Protein 4IHZ (pdb70)

Radius of gyration: 20.85 Å; Cα contacts (8 Å, |Δi|>4): 913; chains: 2; bounding box: 64×50×47 Å

Organism: Crateva tapia (NCBI:txid202635)

InterPro domains:
  IPR002160 Proteinase inhibitor I3, Kunitz legume [PF00197] (4-161)
  IPR002160 Proteinase inhibitor I3, Kunitz legume [PTHR33107] (3-162)
  IPR002160 Proteinase inhibitor I3, Kunitz legume [SM00452] (1-164)
  IPR011065 Kunitz inhibitor STI-like superfamily [SSF50386] (2-163)

B-factor: mean 28.77, std 11.42, range [13.49, 83.08]

Nearest PDB structures (foldseek):
  4ihz-assembly1_A  TM=1.002E+00  e=3.983E-29  Crateva tapia
  5yh4-assembly1_A  TM=8.332E-01  e=1.018E-11  Vitis vinifera
  8we5-assembly1_B  TM=8.303E-01  e=3.345E-10  Durio zibethinus
  5ycz-assembly1_B  TM=7.920E-01  e=1.489E-08  Alocasia macrorrhizos
  5ycz-assembly1_A  TM=8.036E-01  e=2.533E-07  Alocasia macrorrhizos

Solvent-accessible surface area: 14828 Å² total

CATH classification: 2.80.10.50

Sequence (326 aa):
AILTGVPYYILPSTSRAGFSPDNLRKNTSQPSCPLDLITQLRFPPRIGVPVIFTPQNSSLKVVPLSHNLNIHTSDLWFCPESKIWTVKSSSIHRGLVVTTGGTFRSLGSWFRIERHGDSYKLVHCPRGSTPCRDVGIETVGGGGRRYLAPRDRPLAVRFTRASAILTGVPYYILPSTSRAGFSPDNLRKNTSQPSCPLDLITQLRFPPRIGVPVIFTPQNSSLKVVPLSHNLNIHTSDLWFCPESKIWTVKSSSIHRGLVVTTGGTFRSLGSWFRIERHGDSYKLVHCPRGSTPCRDVGIETVGGGGRRYLAPRDRPLAVRFTRAS

Structure (mmCIF, N/CA/C/O backbone):
data_4IHZ
#
_entry.id   4IHZ
#
_cell.length_a   114.900
_cell.length_b   46.200
_cell.length_c   71.500
_cell.angle_alpha   90.00
_cell.angle_beta   103.40
_cell.angle_gamma   90.00
#
_symmetry.space_group_name_H-M   'C 1 2 1'
#
loop_
_entity.id
_entity.type
_entity.pdbx_description
1 polymer CrataBL
2 branched beta-D-mannopyranose-(1-4)-2-acetamido-2-deoxy-beta-D-glucopyranose-(1-4)-[alpha-L-fucopyranose-(1-3)]2-acetamido-2-deoxy-beta-D-glucopyranose
3 non-polymer 'SULFATE ION'
4 non-polymer GLYCEROL
5 non-polymer 'CHLORIDE ION'
6 non-polymer 2-acetamido-2-deoxy-beta-D-glucopyranose
7 water water
#
loop_
_atom_site.group_PDB
_atom_site.id
_atom_site.type_symbol
_atom_site.label_atom_id
_atom_site.label_alt_id
_atom_site.label_comp_id
_atom_site.label_asym_id
_atom_site.label_entity_id
_atom_site.label_seq_id
_atom_site.pdbx_PDB_ins_code
_atom_site.Cartn_x
_atom_site.Cartn_y
_atom_site.Cartn_z
_atom_site.occupancy
_atom_site.B_iso_or_equiv
_atom_site.auth_seq_id
_atom_site.auth_comp_id
_atom_site.auth_asym_id
_atom_site.auth_atom_id
_atom_site.pdbx_PDB_model_num
ATOM 1 N N . ALA A 1 1 ? -53.416 -11.594 22.585 1.00 39.58 1 ALA A N 1
ATOM 2 C CA . ALA A 1 1 ? -52.580 -12.066 21.445 1.00 37.90 1 ALA A CA 1
ATOM 3 C C . ALA A 1 1 ? -51.091 -12.145 21.815 1.00 35.99 1 ALA A C 1
ATOM 4 O O . ALA A 1 1 ? -50.627 -11.554 22.809 1.00 36.73 1 ALA A O 1
ATOM 6 N N . ILE A 1 2 ? -50.360 -12.895 21.004 1.00 33.71 2 ILE A N 1
ATOM 7 C CA . ILE A 1 2 ? -48.914 -12.978 21.084 1.00 31.16 2 ILE A CA 1
ATOM 8 C C . ILE A 1 2 ? -48.340 -11.939 20.126 1.00 30.52 2 ILE A C 1
ATOM 9 O O . ILE A 1 2 ? -48.651 -11.940 18.935 1.00 30.70 2 ILE A O 1
ATOM 14 N N . LEU A 1 3 ? -47.544 -11.019 20.656 1.00 29.51 3 LEU A N 1
ATOM 15 C CA . LEU A 1 3 ? -47.056 -9.890 19.872 1.00 30.14 3 LEU A CA 1
ATOM 16 C C . LEU A 1 3 ? -45.652 -10.115 19.341 1.00 29.86 3 LEU A C 1
ATOM 17 O O . LEU A 1 3 ? -44.803 -10.663 20.033 1.00 28.21 3 LEU A O 1
ATOM 22 N N . THR A 1 4 ? -45.413 -9.696 18.102 1.00 29.26 4 THR A N 1
ATOM 23 C CA . THR A 1 4 ? -44.089 -9.782 17.506 1.00 29.15 4 THR A CA 1
ATOM 24 C C . THR A 1 4 ? -43.107 -8.904 18.260 1.00 28.60 4 THR A C 1
ATOM 25 O O . THR A 1 4 ? -43.465 -7.809 18.674 1.00 29.44 4 THR A O 1
ATOM 29 N N . GLY A 1 5 ? -41.887 -9.412 18.474 1.00 27.99 5 GLY A N 1
ATOM 30 C CA . GLY A 1 5 ? -40.805 -8.609 19.050 1.00 27.87 5 GLY A CA 1
ATOM 31 C C . GLY A 1 5 ? -40.954 -8.271 20.533 1.00 28.59 5 GLY A C 1
ATOM 32 O O . GLY A 1 5 ? -40.291 -7.349 21.038 1.00 31.09 5 GLY A O 1
ATOM 33 N N . VAL A 1 6 ? -41.878 -8.961 21.193 1.00 25.40 6 VAL A N 1
ATOM 34 C CA . VAL A 1 6 ? -42.176 -8.796 22.609 1.00 23.65 6 VAL A CA 1
ATOM 35 C C . VAL A 1 6 ? -41.739 -10.108 23.284 1.00 20.59 6 VAL A C 1
ATOM 36 O O . VAL A 1 6 ? -42.041 -11.191 22.799 1.00 19.74 6 VAL A O 1
ATOM 40 N N . PRO A 1 7 ? -41.012 -10.018 24.408 1.00 20.34 7 PRO A N 1
ATOM 41 C CA . PRO A 1 7 ? -40.501 -11.234 25.023 1.00 18.42 7 PRO A CA 1
ATOM 42 C C . PRO A 1 7 ? -41.577 -11.959 25.829 1.00 18.25 7 PRO A C 1
ATOM 43 O O . PRO A 1 7 ? -42.371 -11.332 26.533 1.00 17.21 7 PRO A O 1
ATOM 47 N N . TYR A 1 8 ? -41.572 -13.278 25.718 1.00 17.57 8 TYR A N 1
ATOM 48 C CA . TYR A 1 8 ? -42.486 -14.153 26.473 1.00 18.47 8 TYR A CA 1
ATOM 49 C C . TYR A 1 8 ? -41.744 -15.272 27.134 1.00 17.60 8 TYR A C 1
ATOM 50 O O . TYR A 1 8 ? -40.819 -15.803 26.569 1.00 17.56 8 TYR A O 1
ATOM 59 N N . TYR A 1 9 ? -42.155 -15.627 28.344 1.00 16.87 9 TYR A N 1
ATOM 60 C CA . TYR A 1 9 ? -41.739 -16.906 28.911 1.00 16.47 9 TYR A CA 1
ATOM 61 C C . TYR A 1 9 ? -42.622 -18.033 28.439 1.00 17.06 9 TYR A C 1
ATOM 62 O O . TYR A 1 9 ? -43.860 -17.943 28.520 1.00 18.17 9 TYR A O 1
ATOM 71 N N . ILE A 1 10 ? -42.006 -19.103 27.944 1.00 16.05 10 ILE A N 1
ATOM 72 C CA . ILE A 1 10 ? -42.721 -20.333 27.605 1.00 17.25 10 ILE A CA 1
ATOM 73 C C . ILE A 1 10 ? -42.832 -21.166 28.878 1.00 17.18 10 ILE A C 1
ATOM 74 O O . ILE A 1 10 ? -41.831 -21.487 29.529 1.00 17.26 10 ILE A O 1
ATOM 79 N N . LEU A 1 11 ? -44.062 -21.498 29.265 1.00 16.68 11 LEU A N 1
ATOM 80 C CA . LEU A 1 11 ? -44.256 -22.246 30.502 1.00 17.98 11 LEU A CA 1
ATOM 81 C C . LEU A 1 11 ? -45.183 -23.412 30.237 1.00 18.30 11 LEU A C 1
ATOM 82 O O . LEU A 1 11 ? -46.101 -23.278 29.428 1.00 17.95 11 LEU A O 1
ATOM 87 N N . PRO A 1 12 ? -44.965 -24.560 30.908 1.00 17.46 12 PRO A N 1
ATOM 88 C CA . PRO A 1 12 ? -45.992 -25.605 30.838 1.00 18.89 12 PRO A CA 1
ATOM 89 C C . PRO A 1 12 ? -47.340 -25.053 31.294 1.00 20.08 12 PRO A C 1
ATOM 90 O O . PRO A 1 12 ? -47.421 -24.183 32.162 1.00 20.83 12 PRO A O 1
ATOM 94 N N . SER A 1 13 ? -48.403 -25.568 30.678 1.00 21.24 13 SER A N 1
ATOM 95 C CA . SER A 1 13 ? -49.734 -25.075 30.974 1.00 23.22 13 SER A CA 1
ATOM 96 C C . SER A 1 13 ? -50.107 -25.216 32.432 1.00 24.87 13 SER A C 1
ATOM 97 O O . SER A 1 13 ? -50.882 -24.399 32.926 1.00 26.22 13 SER A O 1
ATOM 101 N N . THR A 1 14 ? -49.585 -26.247 33.106 1.00 25.13 14 THR A N 1
ATOM 102 C CA . THR A 1 14 ? -49.923 -26.463 34.511 1.00 27.74 14 THR A CA 1
ATOM 103 C C . THR A 1 14 ? -48.752 -26.474 35.502 1.00 28.24 14 THR A C 1
ATOM 104 O O . THR A 1 14 ? -48.838 -27.131 36.563 1.00 29.65 14 THR A O 1
ATOM 108 N N . SER A 1 15 ? -47.686 -25.736 35.178 1.00 27.32 15 SER A N 1
ATOM 109 C CA . SER A 1 15 ? -46.455 -25.754 35.988 1.00 27.27 15 SER A CA 1
ATOM 110 C C . SER A 1 15 ? -45.805 -24.377 35.918 1.00 25.74 15 SER A C 1
ATOM 111 O O . SER A 1 15 ? -46.039 -23.640 34.959 1.00 25.39 15 SER A O 1
ATOM 114 N N . ARG A 1 16 ? -44.972 -24.053 36.912 1.00 24.08 16 ARG A N 1
ATOM 115 C CA . ARG A 1 16 ? -44.202 -22.818 36.897 1.00 23.23 16 ARG A CA 1
ATOM 116 C C . ARG A 1 16 ? -42.768 -23.071 36.443 1.00 21.20 16 ARG A C 1
ATOM 117 O O . ARG A 1 16 ? -41.972 -22.149 36.445 1.00 22.48 16 ARG A O 1
ATOM 125 N N . ALA A 1 17 ? -42.425 -24.309 36.119 1.00 20.63 17 ALA A N 1
ATOM 126 C CA . ALA A 1 17 ? -41.032 -24.624 35.753 1.00 17.62 17 ALA A CA 1
ATOM 127 C C . ALA A 1 17 ? -40.817 -24.312 34.258 1.00 16.94 17 ALA A C 1
ATOM 128 O O . ALA A 1 17 ? -41.229 -25.087 33.386 1.00 17.16 17 ALA A O 1
ATOM 130 N N . GLY A 1 18 ? -40.200 -23.158 33.989 1.00 15.40 18 GLY A N 1
ATOM 131 C CA . GLY A 1 18 ? -39.929 -22.765 32.613 1.00 14.83 18 GLY A CA 1
ATOM 132 C C . GLY A 1 18 ? -38.568 -23.255 32.135 1.00 15.03 18 GLY A C 1
ATOM 133 O O . GLY A 1 18 ? -38.044 -24.301 32.572 1.00 15.05 18 GLY A O 1
ATOM 134 N N . PHE A 1 19 ? -38.035 -22.552 31.151 1.00 14.69 19 PHE A N 1
ATOM 135 C CA . PHE A 1 19 ? -36.960 -23.096 30.319 1.00 14.17 19 PHE A CA 1
ATOM 136 C C . PHE A 1 19 ? -35.862 -22.142 30.048 1.00 14.58 19 PHE A C 1
ATOM 137 O O . PHE A 1 19 ? -36.073 -20.914 29.958 1.00 14.88 19 PHE A O 1
ATOM 145 N N . SER A 1 20 ? -34.646 -22.678 29.932 1.00 15.08 20 SER A N 1
ATOM 146 C CA . SER A 1 20 ? -33.492 -21.821 29.604 1.00 14.90 20 SER A CA 1
ATOM 147 C C . SER A 1 20 ? -32.545 -22.579 28.691 1.00 15.03 20 SER A C 1
ATOM 148 O O . SER A 1 20 ? -32.352 -23.776 28.888 1.00 14.17 20 SER A O 1
ATOM 151 N N . PRO A 1 21 ? -31.923 -21.900 27.717 1.00 14.19 21 PRO A N 1
ATOM 152 C CA . PRO A 1 21 ? -30.719 -22.491 27.092 1.00 15.24 21 PRO A CA 1
ATOM 153 C C . PRO A 1 21 ? -29.716 -22.964 28.133 1.00 15.48 21 PRO A C 1
ATOM 154 O O . PRO A 1 21 ? -29.467 -22.296 29.146 1.00 16.06 21 PRO A O 1
ATOM 158 N N . ASP A 1 22 ? -29.143 -24.147 27.912 1.00 16.23 22 ASP A N 1
ATOM 159 C CA . ASP A 1 22 ? -28.176 -24.681 28.850 1.00 18.89 22 ASP A CA 1
ATOM 160 C C . ASP A 1 22 ? -26.991 -23.758 29.108 1.00 18.34 22 ASP A C 1
ATOM 161 O O . ASP A 1 22 ? -26.479 -23.713 30.249 1.00 19.10 22 ASP A O 1
ATOM 166 N N . ASN A 1 23 ? -26.540 -23.009 28.090 1.00 18.06 23 ASN A N 1
ATOM 167 C CA . ASN A 1 23 ? -25.326 -22.201 28.342 1.00 17.63 23 ASN A CA 1
ATOM 168 C C . ASN A 1 23 ? -25.569 -21.150 29.409 1.00 17.83 23 ASN A C 1
ATOM 169 O O . ASN A 1 23 ? -24.655 -20.775 30.157 1.00 18.50 23 ASN A O 1
ATOM 174 N N . LEU A 1 24 ? -26.827 -20.710 29.517 1.00 17.35 24 LEU A N 1
ATOM 175 C CA . LEU A 1 24 ? -27.175 -19.698 30.529 1.00 17.80 24 LEU A CA 1
ATOM 176 C C . LEU A 1 24 ? -27.249 -20.309 31.913 1.00 19.78 24 LEU A C 1
ATOM 177 O O . LEU A 1 24 ? -26.990 -19.630 32.884 1.00 20.83 24 LEU A O 1
ATOM 182 N N . ARG A 1 25 ? -27.522 -21.612 32.012 1.00 19.16 25 ARG A N 1
ATOM 183 C CA . ARG A 1 25 ? -27.550 -22.239 33.345 1.00 21.37 25 ARG A CA 1
ATOM 184 C C . ARG A 1 25 ? -26.139 -22.354 33.876 1.00 23.91 25 ARG A C 1
ATOM 185 O O . ARG A 1 25 ? -25.887 -22.098 35.062 1.00 26.04 25 ARG A O 1
ATOM 193 N N . LYS A 1 26 ? -25.220 -22.672 32.970 1.00 25.44 26 LYS A N 1
ATOM 194 C CA . LYS A 1 26 ? -23.805 -22.851 33.317 1.00 27.44 26 LYS A CA 1
ATOM 195 C C . LYS A 1 26 ? -23.170 -21.502 33.657 1.00 27.71 26 LYS A C 1
ATOM 196 O O . LYS A 1 26 ? -22.383 -21.412 34.618 1.00 29.64 26 LYS A O 1
ATOM 202 N N . ASN A 1 27 ? -23.548 -20.455 32.923 1.00 25.75 27 ASN A N 1
ATOM 203 C CA . ASN A 1 27 ? -23.135 -19.062 33.190 1.00 26.14 27 ASN A CA 1
ATOM 204 C C . ASN A 1 27 ? -21.614 -18.860 33.093 1.00 27.03 27 ASN A C 1
ATOM 205 O O . ASN A 1 27 ? -21.072 -18.000 33.793 1.00 27.86 27 ASN A O 1
ATOM 210 N N . THR A 1 28 ? -20.945 -19.650 32.247 1.00 27.02 28 THR A N 1
ATOM 211 C CA . THR A 1 28 ? -19.498 -19.438 31.975 1.00 28.27 28 THR A CA 1
ATOM 212 C C . THR A 1 28 ? -19.213 -19.507 30.467 1.00 27.01 28 THR A C 1
ATOM 213 O O . THR A 1 28 ? -19.901 -20.215 29.743 1.00 24.89 28 THR A O 1
ATOM 217 N N . SER A 1 29 ? -18.185 -18.790 29.996 1.00 26.11 29 SER A N 1
ATOM 218 C CA . SER A 1 29 ? -17.833 -18.799 28.564 1.00 25.95 29 SER A CA 1
ATOM 219 C C . SER A 1 29 ? -17.510 -20.190 28.065 1.00 25.51 29 SER A C 1
ATOM 220 O O . SER A 1 29 ? -16.769 -20.934 28.707 1.00 27.54 29 SER A O 1
ATOM 223 N N . GLN A 1 30 ? -17.998 -20.492 26.872 1.00 24.17 30 GLN A N 1
ATOM 224 C CA . GLN A 1 30 ? -17.756 -21.753 26.203 1.00 24.73 30 GLN A CA 1
ATOM 225 C C . GLN A 1 30 ? -17.012 -21.538 24.892 1.00 25.25 30 GLN A C 1
ATOM 226 O O . GLN A 1 30 ? -17.243 -20.552 24.182 1.00 25.12 30 GLN A O 1
ATOM 232 N N . PRO A 1 31 ? -16.123 -22.468 24.543 1.00 25.78 31 PRO A N 1
ATOM 233 C CA . PRO A 1 31 ? -15.373 -22.361 23.274 1.00 26.55 31 PRO A CA 1
ATOM 234 C C . PRO A 1 31 ? -16.256 -22.569 22.047 1.00 24.95 31 PRO A C 1
ATOM 235 O O . PRO A 1 31 ? -15.964 -22.045 20.972 1.00 25.88 31 PRO A O 1
ATOM 239 N N . SER A 1 32 ? -17.307 -23.375 22.221 1.00 24.93 32 SER A N 1
ATOM 240 C CA . SER A 1 32 ? -18.305 -23.655 21.197 1.00 24.03 32 SER A CA 1
ATOM 241 C C . SER A 1 32 ? -19.445 -24.337 21.939 1.00 23.35 32 SER A C 1
ATOM 242 O O . SER A 1 32 ? -19.282 -24.827 23.075 1.00 23.61 32 SER A O 1
ATOM 245 N N . CYS A 1 33 ? -20.600 -24.361 21.296 1.00 22.65 33 CYS A N 1
ATOM 246 C CA . CYS A 1 33 ? -21.784 -24.976 21.874 1.00 23.13 33 CYS A CA 1
ATOM 247 C C . CYS A 1 33 ? -22.476 -25.777 20.793 1.00 22.83 33 CYS A C 1
ATOM 248 O O . CYS A 1 33 ? -23.485 -25.334 20.247 1.00 24.14 33 CYS A O 1
ATOM 251 N N . PRO A 1 34 ? -21.960 -26.977 20.506 1.00 23.55 34 PRO A N 1
ATOM 252 C CA . PRO A 1 34 ? -22.499 -27.781 19.418 1.00 23.69 34 PRO A CA 1
ATOM 253 C C . PRO A 1 34 ? -23.931 -28.244 19.665 1.00 22.20 34 PRO A C 1
ATOM 254 O O . PRO A 1 34 ? -24.613 -28.568 18.701 1.00 22.39 34 PRO A O 1
ATOM 258 N N . LEU A 1 35 ? -24.367 -28.272 20.932 1.00 20.15 35 LEU A N 1
ATOM 259 C CA . LEU A 1 35 ? -25.712 -28.779 21.249 1.00 20.44 35 LEU A CA 1
ATOM 260 C C . LEU A 1 35 ? -26.272 -28.101 22.482 1.00 19.69 35 LEU A C 1
ATOM 261 O O . LEU A 1 35 ? -26.356 -28.697 23.553 1.00 21.84 35 LEU A O 1
ATOM 266 N N . ASP A 1 36 ? -26.679 -26.853 22.300 1.00 18.33 36 ASP A N 1
ATOM 267 C CA . ASP A 1 36 ? -27.111 -26.043 23.429 1.00 16.43 36 ASP A CA 1
ATOM 268 C C . ASP A 1 36 ? -28.613 -26.268 23.600 1.00 15.81 36 ASP A C 1
ATOM 269 O O . ASP A 1 36 ? -29.428 -25.607 22.966 1.00 16.23 36 ASP A O 1
ATOM 274 N N . LEU A 1 37 ? -28.945 -27.229 24.456 1.00 16.48 37 LEU A N 1
ATOM 275 C CA . LEU A 1 37 ? -30.329 -27.643 24.671 1.00 15.83 37 LEU A CA 1
ATOM 276 C C . LEU A 1 37 ? -31.139 -26.574 25.362 1.00 16.44 37 LEU A C 1
ATOM 277 O O . LEU A 1 37 ? -30.583 -25.667 25.992 1.00 15.95 37 LEU A O 1
ATOM 282 N N . ILE A 1 38 ? -32.466 -26.707 25.290 1.00 15.46 38 ILE A N 1
ATOM 283 C CA . ILE A 1 38 ? -33.344 -25.825 26.052 1.00 16.21 38 ILE A CA 1
ATOM 284 C C . ILE A 1 38 ? -33.873 -26.715 27.176 1.00 16.39 38 ILE A C 1
ATOM 285 O O . ILE A 1 38 ? -34.628 -27.673 26.913 1.00 16.86 38 ILE A O 1
ATOM 290 N N . THR A 1 39 ? -33.471 -26.430 28.410 1.00 15.94 39 THR A N 1
ATOM 291 C CA . THR A 1 39 ? -33.778 -27.328 29.520 1.00 16.69 39 THR A CA 1
ATOM 292 C C . THR A 1 39 ? -34.695 -26.680 30.539 1.00 16.22 39 THR A C 1
ATOM 293 O O . THR A 1 39 ? -34.751 -25.449 30.661 1.00 16.52 39 THR A O 1
ATOM 297 N N . GLN A 1 40 ? -35.388 -27.502 31.301 1.00 16.98 40 GLN A N 1
ATOM 298 C CA . GLN A 1 40 ? -36.373 -27.031 32.223 1.00 17.12 40 GLN A CA 1
ATOM 299 C C . GLN A 1 40 ? -35.774 -26.720 33.590 1.00 17.84 40 GLN A C 1
ATOM 300 O O . GLN A 1 40 ? -34.965 -27.484 34.121 1.00 19.28 40 GLN A O 1
ATOM 306 N N . LEU A 1 41 ? -36.160 -25.588 34.151 1.00 16.48 41 LEU A N 1
ATOM 307 C CA . LEU A 1 41 ? -35.654 -25.204 35.468 1.00 17.17 41 LEU A CA 1
ATOM 308 C C . LEU A 1 41 ? -36.610 -25.714 36.527 1.00 19.46 41 LEU A C 1
ATOM 309 O O . LEU A 1 41 ? -37.614 -25.081 36.836 1.00 19.91 41 LEU A O 1
ATOM 314 N N . ARG A 1 42 ? -36.338 -26.927 37.024 1.00 19.65 42 ARG A N 1
ATOM 315 C CA . ARG A 1 42 ? -37.318 -27.647 37.849 1.00 23.08 42 ARG A CA 1
ATOM 316 C C . ARG A 1 42 ? -37.238 -27.532 39.363 1.00 24.53 42 ARG A C 1
ATOM 317 O O . ARG A 1 42 ? -38.273 -27.553 40.052 1.00 25.70 42 ARG A O 1
ATOM 325 N N . PHE A 1 43 ? -36.017 -27.480 39.890 1.00 25.47 43 PHE A N 1
ATOM 326 C CA . PHE A 1 43 ? -35.823 -27.643 41.329 1.00 27.82 43 PHE A CA 1
ATOM 327 C C . PHE A 1 43 ? -34.918 -26.547 41.864 1.00 28.52 43 PHE A C 1
ATOM 328 O O . PHE A 1 43 ? -33.683 -26.705 41.875 1.00 31.03 43 PHE A O 1
ATOM 336 N N . PRO A 1 44 ? -35.513 -25.428 42.327 1.00 28.52 44 PRO A N 1
ATOM 337 C CA . PRO A 1 44 ? -36.930 -25.129 42.416 1.00 27.92 44 PRO A CA 1
ATOM 338 C C . PRO A 1 44 ? -37.425 -24.635 41.046 1.00 25.40 44 PRO A C 1
ATOM 339 O O . PRO A 1 44 ? -36.591 -24.265 40.190 1.00 25.49 44 PRO A O 1
ATOM 343 N N . PRO A 1 45 ? -38.746 -24.687 40.820 1.00 24.59 45 PRO A N 1
ATOM 344 C CA . PRO A 1 45 ? -39.267 -24.232 39.545 1.00 22.15 45 PRO A CA 1
ATOM 345 C C . PRO A 1 45 ? -38.986 -22.751 39.376 1.00 21.49 45 PRO A C 1
ATOM 346 O O . PRO A 1 45 ? -39.281 -21.926 40.243 1.00 22.48 45 PRO A O 1
ATOM 350 N N . ARG A 1 46 ? -38.402 -22.422 38.247 1.00 18.49 46 ARG A N 1
ATOM 351 C CA . ARG A 1 46 ? -38.131 -21.016 37.944 1.00 17.79 46 ARG A CA 1
ATOM 352 C C . ARG A 1 46 ? -38.649 -20.695 36.559 1.00 16.91 46 ARG A C 1
ATOM 353 O O . ARG A 1 46 ? -38.722 -21.543 35.675 1.00 16.84 46 ARG A O 1
ATOM 361 N N . ILE A 1 47 ? -38.998 -19.436 36.361 1.00 16.91 47 ILE A N 1
ATOM 362 C CA . ILE A 1 47 ? -39.742 -19.040 35.180 1.00 16.49 47 ILE A CA 1
ATOM 363 C C . ILE A 1 47 ? -38.896 -19.125 33.897 1.00 16.93 47 ILE A C 1
ATOM 364 O O . ILE A 1 47 ? -39.455 -19.235 32.820 1.00 15.92 47 ILE A O 1
ATOM 369 N N . GLY A 1 48 ? -37.565 -19.073 34.025 1.00 16.73 48 GLY A N 1
ATOM 370 C CA . GLY A 1 48 ? -36.722 -19.297 32.853 1.00 15.54 48 GLY A CA 1
ATOM 371 C C . GLY A 1 48 ? -36.249 -17.993 32.221 1.00 15.08 48 GLY A C 1
ATOM 372 O O . GLY A 1 48 ? -36.060 -16.959 32.870 1.00 17.80 48 GLY A O 1
ATOM 373 N N . VAL A 1 49 ? -36.045 -18.065 30.908 1.00 14.96 49 VAL A N 1
ATOM 374 C CA . VAL A 1 49 ? -35.484 -16.965 30.143 1.00 15.57 49 VAL A CA 1
ATOM 375 C C . VAL A 1 49 ? -36.472 -16.729 29.002 1.00 14.78 49 VAL A C 1
ATOM 376 O O . VAL A 1 49 ? -36.915 -17.678 28.376 1.00 15.79 49 VAL A O 1
ATOM 380 N N . PRO A 1 50 ? -36.829 -15.478 28.714 1.00 15.48 50 PRO A N 1
ATOM 381 C CA . PRO A 1 50 ? -37.846 -15.286 27.685 1.00 15.40 50 PRO A CA 1
ATOM 382 C C . PRO A 1 50 ? -37.353 -15.519 26.253 1.00 13.86 50 PRO A C 1
ATOM 383 O O . PRO A 1 50 ? -36.137 -15.667 25.983 1.00 14.53 50 PRO A O 1
ATOM 387 N N . VAL A 1 51 ? -38.319 -15.599 25.376 1.00 14.47 51 VAL A N 1
ATOM 388 C CA . VAL A 1 51 ? -38.051 -15.737 23.947 1.00 15.35 51 VAL A CA 1
ATOM 389 C C . VAL A 1 51 ? -38.787 -14.632 23.173 1.00 16.64 51 VAL A C 1
ATOM 390 O O . VAL A 1 51 ? -39.734 -14.051 23.689 1.00 16.32 51 VAL A O 1
ATOM 394 N N . ILE A 1 52 ? -38.398 -14.437 21.903 1.00 16.63 52 ILE A N 1
ATOM 395 C CA . ILE A 1 52 ? -39.077 -13.532 21.022 1.00 18.16 52 ILE A CA 1
ATOM 396 C C . ILE A 1 52 ? -39.462 -14.348 19.785 1.00 18.72 52 ILE A C 1
ATOM 397 O O . ILE A 1 52 ? -38.657 -15.167 19.291 1.00 16.61 52 ILE A O 1
ATOM 402 N N . PHE A 1 53 ? -40.684 -14.135 19.305 1.00 17.85 53 PHE A N 1
ATOM 403 C CA . PHE A 1 53 ? -41.193 -14.791 18.095 1.00 19.48 53 PHE A CA 1
ATOM 404 C C . PHE A 1 53 ? -41.138 -13.838 16.934 1.00 20.59 53 PHE A C 1
ATOM 405 O O . PHE A 1 53 ? -41.556 -12.662 17.060 1.00 22.33 53 PHE A O 1
ATOM 413 N N . THR A 1 54 ? -40.567 -14.311 15.833 1.00 20.50 54 THR A N 1
ATOM 414 C CA . THR A 1 54 ? -40.497 -13.505 14.614 1.00 22.78 54 THR A CA 1
ATOM 415 C C . THR A 1 54 ? -41.209 -14.268 13.521 1.00 23.76 54 THR A C 1
ATOM 416 O O . THR A 1 54 ? -40.671 -15.256 12.999 1.00 22.29 54 THR A O 1
ATOM 420 N N . PRO A 1 55 ? -42.436 -13.824 13.163 1.00 25.32 55 PRO A N 1
ATOM 421 C CA . PRO A 1 55 ? -43.131 -14.506 12.060 1.00 26.77 55 PRO A CA 1
ATOM 422 C C . PRO A 1 55 ? -42.380 -14.366 10.727 1.00 28.39 55 PRO A C 1
ATOM 423 O O . PRO A 1 55 ? -41.636 -13.401 10.514 1.00 28.88 55 PRO A O 1
ATOM 427 N N . GLN A 1 56 ? -42.603 -15.327 9.846 1.00 29.68 56 GLN A N 1
ATOM 428 C CA . GLN A 1 56 ? -42.008 -15.318 8.521 1.00 33.24 56 GLN A CA 1
ATOM 429 C C . GLN A 1 56 ? -42.367 -14.043 7.722 1.00 36.69 56 GLN A C 1
ATOM 430 O O . GLN A 1 56 ? -41.545 -13.518 6.970 1.00 38.11 56 GLN A O 1
ATOM 436 N N . ASN A 1 57 ? -43.575 -13.528 7.909 1.00 39.92 57 ASN A N 1
ATOM 437 C CA . ASN A 1 57 ? -43.847 -12.139 7.519 1.00 43.50 57 ASN A CA 1
ATOM 438 C C . ASN A 1 57 ? -43.489 -11.238 8.716 1.00 44.24 57 ASN A C 1
ATOM 439 O O . ASN A 1 57 ? -44.314 -10.997 9.597 1.00 43.87 57 ASN A O 1
ATOM 444 N N . SER A 1 58 ? -42.241 -10.771 8.762 1.00 46.00 58 SER A N 1
ATOM 445 C CA . SER A 1 58 ? -41.706 -10.100 9.966 1.00 46.98 58 SER A CA 1
ATOM 446 C C . SER A 1 58 ? -42.319 -8.707 10.213 1.00 48.31 58 SER A C 1
ATOM 447 O O . SER A 1 58 ? -42.064 -8.084 11.257 1.00 49.07 58 SER A O 1
ATOM 450 N N . SER A 1 59 ? -43.127 -8.245 9.257 1.00 48.79 59 SER A N 1
ATOM 451 C CA . SER A 1 59 ? -43.860 -6.978 9.351 1.00 49.55 59 SER A CA 1
ATOM 452 C C . SER A 1 59 ? -45.200 -7.053 10.123 1.00 48.72 59 SER A C 1
ATOM 453 O O . SER A 1 59 ? -45.790 -6.010 10.443 1.00 49.80 59 SER A O 1
ATOM 456 N N . LEU A 1 60 ? -45.688 -8.269 10.388 1.00 46.29 60 LEU A N 1
ATOM 457 C CA . LEU A 1 60 ? -46.894 -8.468 11.204 1.00 44.92 60 LEU A CA 1
ATOM 458 C C . LEU A 1 60 ? -46.637 -8.050 12.656 1.00 43.49 60 LEU A C 1
ATOM 459 O O . LEU A 1 60 ? -45.545 -8.308 13.188 1.00 43.26 60 LEU A O 1
ATOM 464 N N . LYS A 1 61 ? -47.622 -7.412 13.291 1.00 42.56 61 LYS A N 1
ATOM 465 C CA . LYS A 1 61 ? -47.473 -7.000 14.696 1.00 40.44 61 LYS A CA 1
ATOM 466 C C . LYS A 1 61 ? -47.980 -8.056 15.686 1.00 37.69 61 LYS A C 1
ATOM 467 O O . LYS A 1 61 ? -47.516 -8.110 16.821 1.00 36.69 61 LYS A O 1
ATOM 473 N N . VAL A 1 62 ? -48.916 -8.889 15.233 1.00 35.42 62 VAL A N 1
ATOM 474 C CA . VAL A 1 62 ? -49.423 -10.029 15.984 1.00 33.71 62 VAL A CA 1
ATOM 475 C C . VAL A 1 62 ? -48.847 -11.289 15.350 1.00 32.13 62 VAL A C 1
ATOM 476 O O . VAL A 1 62 ? -48.843 -11.453 14.134 1.00 32.91 62 VAL A O 1
ATOM 480 N N . VAL A 1 63 ? -48.334 -12.173 16.190 1.00 29.73 63 VAL A N 1
ATOM 481 C CA . VAL A 1 63 ? -47.840 -13.459 15.746 1.00 27.75 63 VAL A CA 1
ATOM 482 C C . VAL A 1 63 ? -49.009 -14.378 15.357 1.00 27.81 63 VAL A C 1
ATOM 483 O O . VAL A 1 63 ? -49.830 -14.707 16.202 1.00 27.97 63 VAL A O 1
ATOM 487 N N . PRO A 1 64 ? -49.065 -14.817 14.082 1.00 28.23 64 PRO A N 1
ATOM 488 C CA . PRO A 1 64 ? -50.175 -15.696 13.712 1.00 28.60 64 PRO A CA 1
ATOM 489 C C . PRO A 1 64 ? -49.916 -17.108 14.190 1.00 28.06 64 PRO A C 1
ATOM 490 O O . PRO A 1 64 ? -48.768 -17.547 14.225 1.00 27.80 64 PRO A O 1
ATOM 494 N N . LEU A 1 65 ? -50.991 -17.798 14.574 1.00 27.03 65 LEU A N 1
ATOM 495 C CA . LEU A 1 65 ? -50.902 -19.196 14.925 1.00 26.14 65 LEU A CA 1
ATOM 496 C C . LEU A 1 65 ? -50.785 -20.000 13.652 1.00 25.98 65 LEU A C 1
ATOM 497 O O . LEU A 1 65 ? -51.239 -19.559 12.578 1.00 27.85 65 LEU A O 1
ATOM 502 N N . SER A 1 66 ? -50.227 -21.203 13.772 1.00 24.66 66 SER A N 1
ATOM 503 C CA . SER A 1 66 ? -50.163 -22.145 12.666 1.00 25.56 66 SER A CA 1
ATOM 504 C C . SER A 1 66 ? -49.429 -21.580 11.451 1.00 27.25 66 SER A C 1
ATOM 505 O O . SER A 1 66 ? -49.772 -21.877 10.304 1.00 27.98 66 SER A O 1
ATOM 508 N N . HIS A 1 67 ? -48.394 -20.770 11.721 1.00 26.92 67 HIS A N 1
ATOM 509 C CA . HIS A 1 67 ? -47.662 -20.027 10.676 1.00 27.93 67 HIS A CA 1
ATOM 510 C C . HIS A 1 67 ? -46.170 -19.996 11.050 1.00 26.13 67 HIS A C 1
ATOM 511 O O . HIS A 1 67 ? -45.823 -19.767 12.208 1.00 25.17 67 HIS A O 1
ATOM 518 N N . ASN A 1 68 ? -45.300 -20.276 10.080 1.00 25.00 68 ASN A N 1
ATOM 519 C CA . ASN A 1 68 ? -43.835 -20.303 10.324 1.00 23.95 68 ASN A CA 1
ATOM 520 C C . ASN A 1 68 ? -43.351 -19.087 11.073 1.00 23.33 68 ASN A C 1
ATOM 521 O O . ASN A 1 68 ? -43.684 -17.950 10.710 1.00 24.43 68 ASN A O 1
ATOM 526 N N . LEU A 1 69 ? -42.536 -19.320 12.101 1.00 22.87 69 LEU A N 1
ATOM 527 C CA . LEU A 1 69 ? -41.860 -18.253 12.794 1.00 22.01 69 LEU A CA 1
ATOM 528 C C . LEU A 1 69 ? -40.481 -18.734 13.256 1.00 20.12 69 LEU A C 1
ATOM 529 O O . LEU A 1 69 ? -40.193 -19.954 13.272 1.00 20.35 69 LEU A O 1
ATOM 534 N N . ASN A 1 70 ? -39.624 -17.776 13.578 1.00 19.50 70 ASN A N 1
ATOM 535 C CA . ASN A 1 70 ? -38.384 -18.078 14.273 1.00 19.05 70 ASN A CA 1
ATOM 536 C C . ASN A 1 70 ? -38.582 -17.753 15.731 1.00 18.31 70 ASN A C 1
ATOM 537 O O . ASN A 1 70 ? -39.429 -16.935 16.089 1.00 19.51 70 ASN A O 1
ATOM 542 N N . ILE A 1 71 ? -37.788 -18.393 16.571 1.00 17.40 71 ILE A N 1
ATOM 543 C CA . ILE A 1 71 ? -37.793 -18.158 18.003 1.00 16.08 71 ILE A CA 1
ATOM 544 C C . ILE A 1 71 ? -36.351 -17.863 18.352 1.00 16.66 71 ILE A C 1
ATOM 545 O O . ILE A 1 71 ? -35.440 -18.551 17.873 1.00 17.01 71 ILE A O 1
ATOM 550 N N . HIS A 1 72 ? -36.143 -16.845 19.177 1.00 14.90 72 HIS A N 1
ATOM 551 C CA . HIS A 1 72 ? -34.817 -16.654 19.751 1.00 14.80 72 HIS A CA 1
ATOM 552 C C . HIS A 1 72 ? -34.888 -16.307 21.198 1.00 15.30 72 HIS A C 1
ATOM 553 O O . HIS A 1 72 ? -35.869 -15.722 21.660 1.00 15.80 72 HIS A O 1
ATOM 560 N N . THR A 1 73 ? -33.837 -16.673 21.909 1.00 14.47 73 THR A N 1
ATOM 561 C CA . THR A 1 73 ? -33.760 -16.350 23.347 1.00 14.80 73 THR A CA 1
ATOM 562 C C . THR A 1 73 ? -33.475 -14.864 23.532 1.00 16.29 73 THR A C 1
ATOM 563 O O . THR A 1 73 ? -32.627 -14.285 22.823 1.00 17.05 73 THR A O 1
ATOM 574 N N . SER A 1 75 ? -31.794 -12.485 25.858 1.00 18.68 75 SER A N 1
ATOM 575 C CA . SER A 1 75 ? -30.815 -12.464 26.950 1.00 19.57 75 SER A CA 1
ATOM 576 C C . SER A 1 75 ? -29.655 -11.579 26.516 1.00 21.99 75 SER A C 1
ATOM 577 O O . SER A 1 75 ? -29.103 -11.776 25.421 1.00 22.43 75 SER A O 1
ATOM 580 N N . ASP A 1 76 ? -29.245 -10.678 27.403 1.00 21.17 76 ASP A N 1
ATOM 581 C CA . ASP A 1 76 ? -28.025 -9.915 27.139 1.00 23.02 76 ASP A CA 1
ATOM 582 C C . ASP A 1 76 ? -26.775 -10.679 27.429 1.00 21.05 76 ASP A C 1
ATOM 583 O O . ASP A 1 76 ? -25.744 -10.368 26.873 1.00 21.92 76 ASP A O 1
ATOM 588 N N . LEU A 1 77 ? -26.839 -11.674 28.318 1.00 20.40 77 LEU A N 1
ATOM 589 C CA . LEU A 1 77 ? -25.719 -12.580 28.546 1.00 19.78 77 LEU A CA 1
ATOM 590 C C . LEU A 1 77 ? -25.824 -13.720 27.530 1.00 18.23 77 LEU A C 1
ATOM 591 O O . LEU A 1 77 ? -26.932 -14.151 27.189 1.00 17.69 77 LEU A O 1
ATOM 596 N N . TRP A 1 78 ? -24.678 -14.108 26.972 1.00 17.75 78 TRP A N 1
ATOM 597 C CA . TRP A 1 78 ? -24.679 -15.285 26.073 1.00 16.56 78 TRP A CA 1
ATOM 598 C C . TRP A 1 78 ? -23.266 -15.849 26.077 1.00 16.20 78 TRP A C 1
ATOM 599 O O . TRP A 1 78 ? -22.317 -15.157 25.742 1.00 17.14 78 TRP A O 1
ATOM 610 N N . PHE A 1 79 ? -23.153 -17.131 26.397 1.00 16.52 79 PHE A N 1
ATOM 611 C CA . PHE A 1 79 ? -21.844 -17.713 26.653 1.00 19.23 79 PHE A CA 1
ATOM 612 C C . PHE A 1 79 ? -21.359 -18.585 25.514 1.00 19.53 79 PHE A C 1
ATOM 613 O O . PHE A 1 79 ? -20.285 -19.192 25.617 1.00 22.73 79 PHE A O 1
ATOM 621 N N . CYS A 1 80 ? -22.116 -18.605 24.428 1.00 18.37 80 CYS A N 1
ATOM 622 C CA . CYS A 1 80 ? -21.760 -19.412 23.251 1.00 20.23 80 CYS A CA 1
ATOM 623 C C . CYS A 1 80 ? -21.330 -18.474 22.145 1.00 18.22 80 CYS A C 1
ATOM 624 O O . CYS A 1 80 ? -21.797 -17.344 22.057 1.00 18.38 80 CYS A O 1
ATOM 627 N N . PRO A 1 81 ? -20.461 -18.947 21.244 1.00 17.64 81 PRO A N 1
ATOM 628 C CA . PRO A 1 81 ? -20.192 -18.141 20.061 1.00 17.70 81 PRO A CA 1
ATOM 629 C C . PRO A 1 81 ? -21.342 -18.154 19.070 1.00 16.59 81 PRO A C 1
ATOM 630 O O . PRO A 1 81 ? -21.488 -17.212 18.307 1.00 17.98 81 PRO A O 1
ATOM 634 N N . GLU A 1 82 ? -22.146 -19.211 19.099 1.00 15.90 82 GLU A N 1
ATOM 635 C CA . GLU A 1 82 ? -23.254 -19.358 18.152 1.00 15.45 82 GLU A CA 1
ATOM 636 C C . GLU A 1 82 ? -24.484 -18.504 18.552 1.00 14.72 82 GLU A C 1
ATOM 637 O O . GLU A 1 82 ? -24.502 -17.897 19.642 1.00 15.44 82 GLU A O 1
ATOM 643 N N . SER A 1 83 ? -25.482 -18.447 17.678 1.00 14.45 83 SER A N 1
ATOM 644 C CA . SER A 1 83 ? -26.597 -17.523 17.870 1.00 13.91 83 SER A CA 1
ATOM 645 C C . SER A 1 83 ? -27.518 -17.948 19.042 1.00 15.12 83 SER A C 1
ATOM 646 O O . SER A 1 83 ? -27.446 -19.071 19.547 1.00 14.01 83 SER A O 1
ATOM 649 N N . LYS A 1 84 ? -28.478 -17.071 19.324 1.00 14.53 84 LYS A N 1
ATOM 650 C CA . LYS A 1 84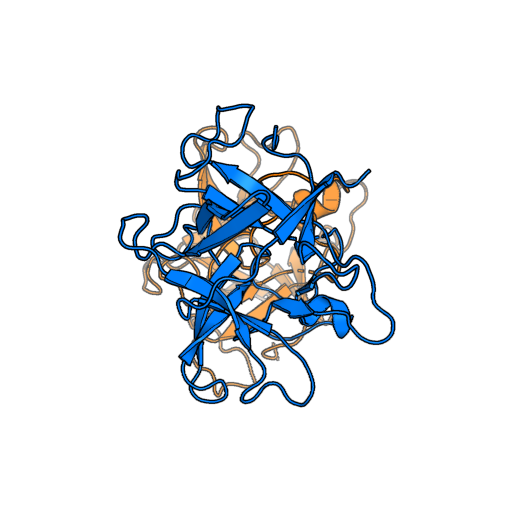 ? -29.568 -17.346 20.281 1.00 14.19 84 LYS A CA 1
ATOM 651 C C . LYS A 1 84 ? -30.809 -17.922 19.611 1.00 13.76 84 LYS A C 1
ATOM 652 O O . LYS A 1 84 ? -31.849 -18.085 20.266 1.00 13.49 84 LYS A O 1
ATOM 658 N N . ILE A 1 85 ? -30.706 -18.204 18.316 1.00 14.55 85 ILE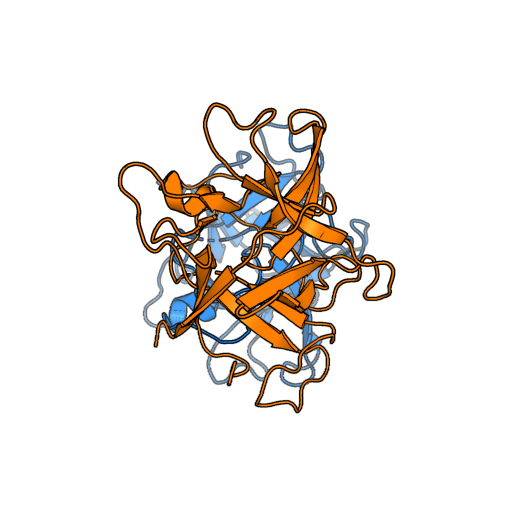 A N 1
ATOM 659 C CA . ILE A 1 85 ? -31.878 -18.563 17.526 1.00 14.32 85 ILE A CA 1
ATOM 660 C C . ILE A 1 85 ? -32.116 -20.070 17.646 1.00 13.98 85 ILE A C 1
ATOM 661 O O . ILE A 1 85 ? -31.207 -20.869 17.544 1.00 15.39 85 ILE A O 1
ATOM 666 N N . TRP A 1 86 ? -33.379 -20.446 17.872 1.00 13.87 86 TRP A N 1
ATOM 667 C CA . TRP A 1 86 ? -33.693 -21.862 18.028 1.00 14.60 86 TRP A CA 1
ATOM 668 C C . TRP A 1 86 ? -33.706 -22.640 16.717 1.00 14.76 86 TRP A C 1
ATOM 669 O O . TRP A 1 86 ? -34.056 -22.116 15.658 1.00 16.89 86 TRP A O 1
ATOM 680 N N . THR A 1 87 ? -33.336 -23.906 16.801 1.00 14.62 87 THR A N 1
ATOM 681 C CA . THR A 1 87 ? -33.339 -24.777 15.638 1.00 16.14 87 THR A CA 1
ATOM 682 C C . THR A 1 87 ? -33.486 -26.195 16.195 1.00 16.72 87 THR A C 1
ATOM 683 O O . THR A 1 87 ? -33.778 -26.388 17.395 1.00 16.77 87 THR A O 1
ATOM 687 N N . VAL A 1 88 ? -33.319 -27.189 15.333 1.00 17.60 88 VAL A N 1
ATOM 688 C CA . VAL A 1 88 ? -33.331 -28.570 15.785 1.00 18.36 88 VAL A CA 1
ATOM 689 C C . VAL A 1 88 ? -32.097 -29.271 15.278 1.00 19.15 88 VAL A C 1
ATOM 690 O O . VAL A 1 88 ? -31.673 -29.024 14.169 1.00 20.63 88 VAL A O 1
ATOM 694 N N . LYS A 1 89 ? -31.504 -30.122 16.112 1.00 18.73 89 LYS A N 1
ATOM 695 C CA . LYS A 1 89 ? -30.318 -30.881 15.730 1.00 20.36 89 LYS A CA 1
ATOM 696 C C . LYS A 1 89 ? -30.513 -32.327 16.109 1.00 21.98 89 LYS A C 1
ATOM 697 O O . LYS A 1 89 ? -31.303 -32.632 17.000 1.00 20.89 89 LYS A O 1
ATOM 703 N N . SER A 1 90 ? -29.807 -33.207 15.411 1.00 23.65 90 SER A N 1
ATOM 704 C CA . SER A 1 90 ? -29.827 -34.626 15.762 1.00 25.71 90 SER A CA 1
ATOM 705 C C . SER A 1 90 ? -28.773 -34.880 16.830 1.00 25.41 90 SER A C 1
ATOM 706 O O . SER A 1 90 ? -27.683 -34.284 16.777 1.00 28.53 90 SER A O 1
ATOM 710 N N . SER A 1 91 ? -29.082 -35.737 17.811 1.00 25.46 91 SER A N 1
ATOM 711 C CA . SER A 1 91 ? -28.140 -36.077 18.882 1.00 25.83 91 SER A CA 1
ATOM 712 C C . SER A 1 91 ? -28.239 -37.553 19.260 1.00 28.24 91 SER A C 1
ATOM 713 O O . SER A 1 91 ? -29.253 -37.971 19.815 1.00 27.86 91 SER A O 1
ATOM 716 N N . SER A 1 92 ? -27.195 -38.336 19.004 1.00 30.78 92 SER A N 1
ATOM 717 C CA . SER A 1 92 ? -27.320 -39.773 19.345 1.00 32.66 92 SER A CA 1
ATOM 718 C C . SER A 1 92 ? -27.367 -39.967 20.870 1.00 32.44 92 SER A C 1
ATOM 719 O O . SER A 1 92 ? -28.052 -40.866 21.371 1.00 32.64 92 SER A O 1
ATOM 722 N N . ILE A 1 93 ? -26.661 -39.103 21.600 1.00 31.60 93 ILE A N 1
ATOM 723 C CA . ILE A 1 93 ? -26.620 -39.134 23.070 1.00 32.03 93 ILE A CA 1
ATOM 724 C C . ILE A 1 93 ? -28.043 -38.956 23.628 1.00 29.35 93 ILE A C 1
ATOM 725 O O . ILE A 1 93 ? -28.398 -39.542 24.640 1.00 28.91 93 ILE A O 1
ATOM 730 N N . HIS A 1 94 ? -28.853 -38.167 22.929 1.00 26.86 94 HIS A N 1
ATOM 731 C CA . HIS A 1 94 ? -30.208 -37.903 23.348 1.00 24.84 94 HIS A CA 1
ATOM 732 C C . HIS A 1 94 ? -31.234 -38.714 22.579 1.00 25.80 94 HIS A C 1
ATOM 733 O O . HIS A 1 94 ? -32.435 -38.488 22.715 1.00 25.66 94 HIS A O 1
ATOM 740 N N . ARG A 1 95 ? -30.758 -39.729 21.846 1.00 27.32 95 ARG A N 1
ATOM 741 C CA . ARG A 1 95 ? -31.621 -40.625 21.056 1.00 29.69 95 ARG A CA 1
ATOM 742 C C . ARG A 1 95 ? -32.596 -39.927 20.115 1.00 29.44 95 ARG A C 1
ATOM 743 O O . ARG A 1 95 ? -33.745 -40.350 19.978 1.00 30.62 95 ARG A O 1
ATOM 751 N N . GLY A 1 96 ? -32.157 -38.841 19.487 1.00 27.66 96 GLY A N 1
ATOM 752 C CA . GLY A 1 96 ? -32.913 -38.301 18.368 1.00 26.78 96 GLY A CA 1
ATOM 753 C C . GLY A 1 96 ? -32.786 -36.804 18.259 1.00 24.02 96 GLY A C 1
ATOM 754 O O . GLY A 1 96 ? -31.779 -36.215 18.690 1.00 24.71 96 GLY A O 1
ATOM 755 N N . LEU A 1 97 ? -33.813 -36.205 17.676 1.00 23.00 97 LEU A N 1
ATOM 756 C CA . LEU A 1 97 ? -33.810 -34.761 17.448 1.00 20.61 97 LEU A CA 1
ATOM 757 C C . LEU A 1 97 ? -34.023 -34.064 18.764 1.00 20.04 97 LEU A C 1
ATOM 758 O O . LEU A 1 97 ? -34.758 -34.531 19.626 1.00 19.08 97 LEU A O 1
ATOM 763 N N . VAL A 1 98 ? -33.391 -32.905 18.872 1.00 18.47 98 VAL A N 1
ATOM 764 C CA . VAL A 1 98 ? -33.497 -32.025 20.053 1.00 17.03 98 VAL A CA 1
ATOM 765 C C . VAL A 1 98 ? -33.604 -30.584 19.603 1.00 17.52 98 VAL A C 1
ATOM 766 O O . VAL A 1 98 ? -33.087 -30.213 18.544 1.00 17.63 98 VAL A O 1
ATOM 770 N N . VAL A 1 99 ? -34.313 -29.800 20.394 1.00 14.73 99 VAL A N 1
ATOM 771 C CA . VAL A 1 99 ? -34.289 -28.314 20.189 1.00 15.79 99 VAL A CA 1
ATOM 772 C C . VAL A 1 99 ? -32.962 -27.806 20.686 1.00 15.59 99 VAL A C 1
ATOM 773 O O . VAL A 1 99 ? -32.519 -28.185 21.763 1.00 17.48 99 VAL A O 1
ATOM 777 N N . THR A 1 100 ? -32.340 -26.891 19.934 1.00 15.49 100 THR A N 1
ATOM 778 C CA . THR A 1 100 ? -31.114 -26.218 20.440 1.00 15.03 100 THR A CA 1
ATOM 779 C C . THR A 1 100 ? -31.145 -24.771 20.057 1.00 14.97 100 THR A C 1
ATOM 780 O O . THR A 1 100 ? -31.964 -24.355 19.237 1.00 16.37 100 THR A O 1
ATOM 784 N N . THR A 1 101 ? -30.200 -24.026 20.619 1.00 15.68 101 THR A N 1
ATOM 785 C CA . THR A 1 101 ? -29.976 -22.705 20.075 1.00 14.72 101 THR A CA 1
ATOM 786 C C . THR A 1 101 ? -28.910 -22.823 18.961 1.00 16.66 101 THR A C 1
ATOM 787 O O . THR A 1 101 ? -28.550 -23.915 18.549 1.00 16.76 101 THR A O 1
ATOM 791 N N . GLY A 1 102 ? -28.418 -21.701 18.450 1.00 14.74 102 GLY A N 1
ATOM 792 C CA . GLY A 1 102 ? -27.334 -21.755 17.497 1.00 16.73 102 GLY A CA 1
ATOM 793 C C . GLY A 1 102 ? -27.820 -21.841 16.054 1.00 16.63 102 GLY A C 1
ATOM 794 O O . GLY A 1 102 ? -27.010 -22.097 15.140 1.00 19.91 102 GLY A O 1
ATOM 795 N N . GLY A 1 103 ? -29.107 -21.597 15.841 1.00 17.18 103 GLY A N 1
ATOM 796 C CA . GLY A 1 103 ? -29.695 -21.563 14.505 1.00 19.14 103 GLY A CA 1
ATOM 797 C C . GLY A 1 103 ? -29.414 -20.289 13.726 1.00 19.81 103 GLY A C 1
ATOM 798 O O . GLY A 1 103 ? -28.623 -19.433 14.123 1.00 19.12 103 GLY A O 1
ATOM 799 N N . THR A 1 104 ? -30.078 -20.175 12.578 1.00 20.49 104 THR A N 1
ATOM 800 C CA . THR A 1 104 ? -29.869 -19.025 11.687 1.00 22.50 104 THR A CA 1
ATOM 801 C C . THR A 1 104 ? -31.257 -18.501 11.308 1.00 21.56 104 THR A C 1
ATOM 802 O O . THR A 1 104 ? -32.139 -19.308 10.977 1.00 22.23 104 THR A O 1
ATOM 806 N N . PHE A 1 105 ? -31.485 -17.185 11.393 1.00 22.28 105 PHE A N 1
ATOM 807 C CA . PHE A 1 105 ? -32.800 -16.640 11.018 1.00 22.03 105 PHE A CA 1
ATOM 808 C C . PHE A 1 105 ? -33.164 -17.030 9.574 1.00 23.36 105 PHE A C 1
ATOM 809 O O . PHE A 1 105 ? -32.336 -16.930 8.648 1.00 23.59 105 PHE A O 1
ATOM 817 N N . ARG A 1 106 ? -34.401 -17.484 9.411 1.00 23.57 106 ARG A N 1
ATOM 818 C CA . ARG A 1 106 ? -35.015 -17.750 8.109 1.00 25.84 106 ARG A CA 1
ATOM 819 C C . ARG A 1 106 ? -34.379 -18.920 7.373 1.00 25.68 106 ARG A C 1
ATOM 820 O O . ARG A 1 106 ? -34.668 -19.139 6.189 1.00 28.09 106 ARG A O 1
ATOM 828 N N . SER A 1 107 ? -33.538 -19.691 8.066 1.00 24.91 107 SER A N 1
ATOM 829 C CA . SER A 1 107 ? -32.941 -20.886 7.488 1.00 25.64 107 SER A CA 1
ATOM 830 C C . SER A 1 107 ? -33.950 -22.034 7.434 1.00 25.95 107 SER 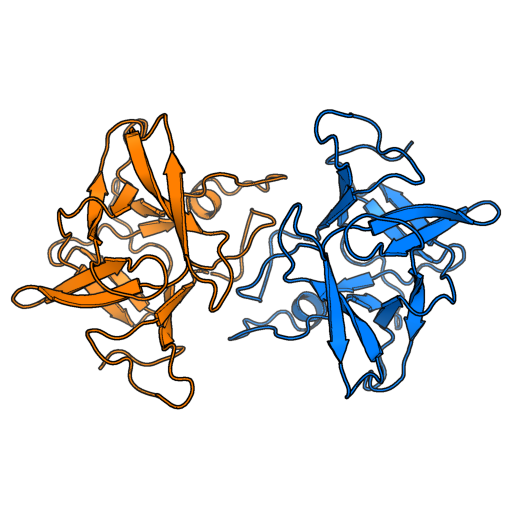A C 1
ATOM 831 O O . SER A 1 107 ? -34.997 -22.041 8.131 1.00 24.57 107 SER A O 1
ATOM 834 N N . LEU A 1 108 ? -33.660 -23.005 6.582 1.00 26.37 108 LEU A N 1
ATOM 835 C CA . LEU A 1 108 ? -34.580 -24.145 6.422 1.00 27.59 108 LEU A CA 1
ATOM 836 C C . LEU A 1 108 ? -34.927 -24.851 7.710 1.00 26.82 108 LEU A C 1
ATOM 837 O O . LEU A 1 108 ? -36.038 -25.380 7.832 1.00 26.86 108 LEU A O 1
ATOM 842 N N . GLY A 1 109 ? -33.972 -24.873 8.652 1.00 25.05 109 GLY A N 1
ATOM 843 C CA . GLY A 1 109 ? -34.111 -25.654 9.864 1.00 24.37 109 GLY A CA 1
ATOM 844 C C . GLY A 1 109 ? -34.634 -24.817 11.022 1.00 22.23 109 GLY A C 1
ATOM 845 O O . GLY A 1 109 ? -34.783 -25.340 12.110 1.00 23.22 109 GLY A O 1
ATOM 846 N N . SER A 1 110 ? -34.974 -23.550 10.755 1.00 21.99 110 SER A N 1
ATOM 847 C CA . SER A 1 110 ? -35.283 -22.539 11.796 1.00 21.03 110 SER A CA 1
ATOM 848 C C . SER A 1 110 ? -36.759 -22.413 12.154 1.00 19.65 110 SER A C 1
ATOM 849 O O . SER A 1 110 ? -37.119 -21.655 13.053 1.00 19.56 110 SER A O 1
ATOM 852 N N . TRP A 1 111 ? -37.627 -23.081 11.399 1.00 20.55 111 TRP A N 1
ATOM 853 C CA . TRP A 1 111 ? -39.042 -22.766 11.473 1.00 19.69 111 TRP A CA 1
ATOM 854 C C . TRP A 1 111 ? -39.808 -23.569 12.512 1.00 20.08 111 TRP A C 1
ATOM 855 O O . TRP A 1 111 ? -39.821 -24.824 12.502 1.00 20.47 111 TRP A O 1
ATOM 866 N N . PHE A 1 112 ? -40.453 -22.827 13.399 1.00 20.04 112 PHE A N 1
ATOM 867 C CA . PHE A 1 112 ? -41.399 -23.414 14.361 1.00 19.24 112 PHE A CA 1
ATOM 868 C C . PHE A 1 112 ? -42.762 -22.798 14.117 1.00 20.16 112 PHE A C 1
ATOM 869 O O . PHE A 1 112 ? -42.890 -21.809 13.378 1.00 19.95 112 PHE A O 1
ATOM 877 N N . ARG A 1 113 ? -43.789 -23.350 14.759 1.00 19.57 113 ARG A N 1
ATOM 878 C CA . ARG A 1 113 ? -45.078 -22.686 14.791 1.00 19.96 113 ARG A CA 1
ATOM 879 C C . ARG A 1 113 ? -45.660 -22.828 16.177 1.00 19.74 113 ARG A C 1
ATOM 880 O O . ARG A 1 113 ? -45.321 -23.761 16.901 1.00 19.53 113 ARG A O 1
ATOM 888 N N . ILE A 1 114 ? -46.556 -21.903 16.513 1.00 20.78 114 ILE A N 1
ATOM 889 C CA . ILE A 1 114 ? -47.375 -21.996 17.730 1.00 19.86 114 ILE A CA 1
ATOM 890 C C . ILE A 1 114 ? -48.756 -22.475 17.266 1.00 21.15 114 ILE A C 1
ATOM 891 O O . ILE A 1 114 ? -49.363 -21.857 16.385 1.00 22.93 114 ILE A O 1
ATOM 896 N N . GLU A 1 115 ? -49.214 -23.588 17.824 1.00 20.54 115 GLU A N 1
ATOM 897 C CA . GLU A 1 115 ? -50.549 -24.122 17.451 1.00 21.37 115 GLU A CA 1
ATOM 898 C C . GLU A 1 115 ? -51.413 -24.257 18.658 1.00 22.01 115 GLU A C 1
ATOM 899 O O . GLU A 1 115 ? -50.914 -24.525 19.749 1.00 22.20 115 GLU A O 1
ATOM 905 N N . ARG A 1 116 ? -52.732 -24.107 18.480 1.00 22.16 116 ARG A N 1
ATOM 906 C CA . ARG A 1 116 ? -53.613 -24.387 19.617 1.00 23.34 116 ARG A CA 1
ATOM 907 C C . ARG A 1 116 ? -53.608 -25.873 19.961 1.00 23.39 116 ARG A C 1
ATOM 908 O O . ARG A 1 116 ? -53.507 -26.729 19.089 1.00 24.10 116 ARG A O 1
ATOM 916 N N . HIS A 1 117 ? -53.724 -26.150 21.247 1.00 23.03 117 HIS A N 1
ATOM 917 C CA . HIS A 1 117 ? -53.683 -27.510 21.747 1.00 23.86 117 HIS A CA 1
ATOM 918 C C . HIS A 1 117 ? -54.580 -27.494 22.960 1.00 23.01 117 HIS A C 1
ATOM 919 O O . HIS A 1 117 ? -54.219 -26.966 24.018 1.00 22.91 117 HIS A O 1
ATOM 926 N N . GLY A 1 118 ? -55.791 -28.045 22.819 1.00 23.71 118 GLY A N 1
ATOM 927 C CA . GLY A 1 118 ? -56.749 -27.903 23.907 1.00 25.55 118 GLY A CA 1
ATOM 928 C C . GLY A 1 118 ? -57.028 -26.426 24.151 1.00 24.96 118 GLY A C 1
ATOM 929 O O . GLY A 1 118 ? -57.177 -25.654 23.210 1.00 26.93 118 GLY A O 1
ATOM 930 N N . ASP A 1 119 ? -57.067 -26.012 25.415 1.00 25.79 119 ASP A N 1
ATOM 931 C CA . ASP A 1 119 ? -57.296 -24.590 25.695 1.00 26.99 119 ASP A CA 1
ATOM 932 C C . ASP A 1 119 ? -55.989 -23.865 25.837 1.00 25.85 119 ASP A C 1
ATOM 933 O O . ASP A 1 119 ? -55.963 -22.683 26.208 1.00 27.04 119 ASP A O 1
ATOM 938 N N . SER A 1 120 ? -54.908 -24.562 25.511 1.00 23.17 120 SER A N 1
ATOM 939 C CA . SER A 1 120 ? -53.583 -23.923 25.557 1.00 22.39 120 SER A CA 1
ATOM 940 C C . SER A 1 120 ? -52.919 -23.997 24.189 1.00 22.08 120 SER A C 1
ATOM 941 O O . SER A 1 120 ? -53.596 -23.980 23.151 1.00 20.99 120 SER A O 1
ATOM 945 N N . TYR A 1 121 ? -51.585 -24.042 24.179 1.00 20.31 121 TYR A N 1
ATOM 946 C CA . TYR A 1 121 ? -50.836 -24.028 22.940 1.00 21.30 121 TYR A CA 1
ATOM 947 C C . TYR A 1 121 ? -49.850 -25.165 22.937 1.00 20.43 121 TYR A C 1
ATOM 948 O O . TYR A 1 121 ? -49.615 -25.810 23.963 1.00 19.42 121 TYR A O 1
ATOM 957 N N . LYS A 1 122 ? -49.256 -25.406 21.784 1.00 20.36 122 LYS A N 1
ATOM 958 C CA . LYS A 1 122 ? -48.077 -26.230 21.699 1.00 20.05 122 LYS A CA 1
ATOM 959 C C . LYS A 1 122 ? -47.125 -25.602 20.692 1.00 20.21 122 LYS A C 1
ATOM 960 O O . LYS A 1 122 ? -47.530 -24.839 19.804 1.00 20.42 122 LYS A O 1
ATOM 966 N N . LEU A 1 123 ? -45.845 -25.894 20.867 1.00 20.36 123 LEU A N 1
ATOM 967 C CA . LEU A 1 123 ? -44.843 -25.570 19.850 1.00 19.14 123 LEU A CA 1
ATOM 968 C C . LEU A 1 123 ? -44.649 -26.769 18.948 1.00 18.92 123 LEU A C 1
ATOM 969 O O . LEU A 1 123 ? -44.685 -27.937 19.396 1.00 19.93 123 LEU A O 1
ATOM 974 N N . VAL A 1 124 ? -44.450 -26.493 17.654 1.00 18.39 124 VAL A N 1
ATOM 975 C CA . VAL A 1 124 ? -44.120 -27.547 16.702 1.00 19.67 124 VAL A CA 1
ATOM 976 C C . VAL A 1 124 ? -42.900 -27.066 15.926 1.00 19.07 124 VAL A C 1
ATOM 977 O O . VAL A 1 124 ? -42.659 -25.856 15.809 1.00 18.37 124 VAL A O 1
ATOM 981 N N . HIS A 1 125 ? -42.131 -28.000 15.398 1.00 20.41 125 HIS A N 1
ATOM 982 C CA . HIS A 1 125 ? -41.021 -27.608 14.528 1.00 20.06 125 HIS A CA 1
ATOM 983 C C . HIS A 1 125 ? -41.363 -28.143 13.146 1.00 21.59 125 HIS A C 1
ATOM 984 O O . HIS A 1 125 ? -41.853 -29.258 13.031 1.00 22.15 125 HIS A O 1
ATOM 991 N N . CYS A 1 126 ? -41.065 -27.358 12.116 1.00 23.00 126 CYS A N 1
ATOM 992 C CA . CYS A 1 126 ? -41.539 -27.686 10.768 1.00 25.73 126 CYS A CA 1
ATOM 993 C C . CYS A 1 126 ? -40.335 -27.781 9.882 1.00 26.09 126 CYS A C 1
ATOM 994 O O . CYS A 1 126 ? -39.801 -26.766 9.453 1.00 25.24 126 CYS A O 1
ATOM 997 N N . PRO A 1 127 ? -39.889 -29.015 9.616 1.00 26.66 127 PRO A N 1
ATOM 998 C CA . PRO A 1 127 ? -38.781 -29.174 8.701 1.00 27.84 127 PRO A CA 1
ATOM 999 C C . PRO A 1 127 ? -39.062 -28.413 7.383 1.00 29.15 127 PRO A C 1
ATOM 1000 O O . PRO A 1 127 ? -40.158 -28.512 6.807 1.00 29.11 127 PRO A O 1
ATOM 1004 N N . ARG A 1 128 ? -38.084 -27.614 6.975 1.00 29.31 128 ARG A N 1
ATOM 1005 C CA . ARG A 1 128 ? -38.161 -26.770 5.777 1.00 31.15 128 ARG A CA 1
ATOM 1006 C C . ARG A 1 128 ? -39.283 -25.714 5.753 1.00 31.52 128 ARG A C 1
ATOM 1007 O O . ARG A 1 128 ? -39.616 -25.170 4.692 1.00 33.78 128 ARG A O 1
ATOM 1015 N N . GLY A 1 129 ? -39.845 -25.406 6.908 1.00 29.98 129 GLY A N 1
ATOM 1016 C CA . GLY A 1 129 ? -40.938 -24.440 6.997 1.00 29.63 129 GLY A CA 1
ATOM 1017 C C . GLY A 1 129 ? -42.220 -24.953 6.357 1.00 30.53 129 GLY A C 1
ATOM 1018 O O . GLY A 1 129 ? -43.061 -24.171 5.920 1.00 30.91 129 GLY A O 1
ATOM 1019 N N . SER A 1 130 ? -42.357 -26.270 6.300 1.00 29.52 130 SER A N 1
ATOM 1020 C CA . SER A 1 130 ? -43.531 -26.867 5.712 1.00 31.13 130 SER A CA 1
ATOM 1021 C C . SER A 1 130 ? -44.119 -27.929 6.618 1.00 30.54 130 SER A C 1
ATOM 1022 O O . SER A 1 130 ? -43.463 -28.462 7.527 1.00 29.77 130 SER A O 1
ATOM 1025 N N . THR A 1 131 ? -45.400 -28.211 6.399 1.00 31.43 131 THR A N 1
ATOM 1026 C CA . THR A 1 131 ? -46.038 -29.277 7.105 1.00 31.68 131 THR A CA 1
ATOM 1027 C C . THR A 1 131 ? -45.666 -30.599 6.432 1.00 33.27 131 THR A C 1
ATOM 1028 O O . THR A 1 131 ? -45.258 -30.608 5.256 1.00 33.66 131 THR A O 1
ATOM 1032 N N . PRO A 1 132 ? -45.801 -31.723 7.153 1.00 32.33 132 PRO A N 1
ATOM 1033 C CA . PRO A 1 132 ? -46.230 -31.877 8.549 1.00 31.78 132 PRO A CA 1
ATOM 1034 C C . PRO A 1 132 ? -45.136 -31.396 9.467 1.00 30.11 132 PRO A C 1
ATOM 1035 O O . PRO A 1 132 ? -43.961 -31.418 9.109 1.00 30.96 132 PRO A O 1
ATOM 1039 N N . CYS A 1 133 ? -45.540 -30.988 10.656 1.00 28.14 133 CYS A N 1
ATOM 1040 C CA . CYS A 1 133 ? -44.588 -30.503 11.633 1.00 26.63 133 CYS A CA 1
ATOM 1041 C C . CYS A 1 133 ? -44.521 -31.538 12.756 1.00 26.11 133 CYS A C 1
ATOM 1042 O O . CYS A 1 133 ? -45.401 -32.384 12.887 1.00 27.26 133 CYS A O 1
ATOM 1045 N N . ARG A 1 134 ? -43.485 -31.459 13.590 1.00 25.34 134 ARG A N 1
ATOM 1046 C CA . ARG A 1 134 ? -43.354 -32.364 14.711 1.00 24.19 134 ARG A CA 1
ATOM 1047 C C . ARG A 1 134 ? -43.623 -31.618 16.004 1.00 23.46 134 ARG A C 1
ATOM 1048 O O . ARG A 1 134 ? -43.055 -30.561 16.236 1.00 22.60 134 ARG A O 1
ATOM 1056 N N . ASP A 1 135 ? -44.454 -32.188 16.858 1.00 23.26 135 ASP A N 1
ATOM 1057 C CA . ASP A 1 135 ? -44.785 -31.549 18.137 1.00 22.68 135 ASP A CA 1
ATOM 1058 C C . ASP A 1 135 ? -43.549 -31.527 19.034 1.00 21.71 135 ASP A C 1
ATOM 1059 O O . ASP A 1 135 ? -42.820 -32.502 19.145 1.00 21.98 135 ASP A O 1
ATOM 1064 N N . VAL A 1 136 ? -43.340 -30.400 19.702 1.00 19.38 136 VAL A N 1
ATOM 1065 C CA . VAL A 1 136 ? -42.234 -30.276 20.648 1.00 19.35 136 VAL A CA 1
ATOM 1066 C C . VAL A 1 136 ? -42.733 -30.644 22.038 1.00 19.13 136 VAL A C 1
ATOM 1067 O O . VAL A 1 136 ? -43.789 -30.162 22.491 1.00 19.72 136 VAL A O 1
ATOM 1071 N N . GLY A 1 137 ? -42.015 -31.566 22.666 1.00 19.39 137 GLY A N 1
ATOM 1072 C CA . GLY A 1 137 ? -42.344 -32.033 23.998 1.00 20.33 137 GLY A CA 1
ATOM 1073 C C . GLY A 1 137 ? -41.120 -32.079 24.867 1.00 20.18 137 GLY A C 1
ATOM 1074 O O . GLY A 1 137 ? -40.047 -31.589 24.494 1.00 19.41 137 GLY A O 1
ATOM 1075 N N . ILE A 1 138 ? -41.284 -32.646 26.058 1.00 20.70 138 ILE A N 1
ATOM 1076 C CA . ILE A 1 138 ? -40.202 -32.724 27.027 1.00 20.91 138 ILE A CA 1
ATOM 1077 C C . ILE A 1 138 ? -39.637 -34.169 27.039 1.00 21.03 138 ILE A C 1
ATOM 1078 O O . ILE A 1 138 ? -40.391 -35.165 27.047 1.00 23.99 138 ILE A O 1
ATOM 1086 N N . GLU A 1 139 ? -38.310 -34.270 27.087 1.00 20.41 139 GLU A N 1
ATOM 1087 C CA . GLU A 1 139 ? -37.641 -35.582 27.173 1.00 21.33 139 GLU A CA 1
ATOM 1088 C C . GLU A 1 139 ? -36.578 -35.575 28.235 1.00 21.17 139 GLU A C 1
ATOM 1089 O O . GLU A 1 139 ? -36.160 -34.529 28.675 1.00 19.93 139 GLU A O 1
ATOM 1095 N N . THR A 1 140 ? -36.147 -36.762 28.648 1.00 22.14 140 THR A N 1
ATOM 1096 C CA . THR A 1 140 ? -35.087 -36.878 29.639 1.00 22.99 140 THR A CA 1
ATOM 1097 C C . THR A 1 140 ? -33.970 -37.786 29.162 1.00 23.14 140 THR A C 1
ATOM 1098 O O . THR A 1 140 ? -32.885 -37.743 29.729 1.00 22.75 140 THR A O 1
ATOM 1102 N N . VAL A 1 141 ? -34.225 -38.608 28.140 1.00 23.43 141 VAL A N 1
ATOM 1103 C CA . VAL A 1 141 ? -33.212 -39.596 27.759 1.00 25.65 141 VAL A CA 1
ATOM 1104 C C . VAL A 1 141 ? -31.885 -38.926 27.367 1.00 25.06 141 VAL A C 1
ATOM 1105 O O . VAL A 1 141 ? -31.861 -38.030 26.515 1.00 24.44 141 VAL A O 1
ATOM 1109 N N . GLY A 1 142 ? -30.800 -39.327 28.030 1.00 25.31 142 GLY A N 1
ATOM 1110 C CA . GLY A 1 142 ? -29.472 -38.763 27.810 1.00 25.60 142 GLY A CA 1
ATOM 1111 C C . GLY A 1 142 ? -29.258 -37.392 28.422 1.00 25.60 142 GLY A C 1
ATOM 1112 O O . GLY A 1 142 ? -28.215 -36.764 28.207 1.00 25.47 142 GLY A O 1
ATOM 1113 N N . GLY A 1 143 ? -30.231 -36.945 29.214 1.00 25.76 143 GLY A N 1
ATOM 1114 C CA . GLY A 1 143 ? -30.247 -35.590 29.729 1.00 24.85 143 GLY A CA 1
ATOM 1115 C C . GLY A 1 143 ? -29.477 -35.345 31.021 1.00 24.76 143 GLY A C 1
ATOM 1116 O O . GLY A 1 143 ? -29.440 -34.212 31.513 1.00 24.39 143 GLY A O 1
ATOM 1117 N N . GLY A 1 144 ? -28.913 -36.399 31.599 1.00 25.66 144 GLY A N 1
ATOM 1118 C CA . GLY A 1 144 ? -28.054 -36.258 32.778 1.00 25.96 144 GLY A CA 1
ATOM 1119 C C . GLY A 1 144 ? -28.785 -35.731 33.994 1.00 25.68 144 GLY A C 1
ATOM 1120 O O . GLY A 1 144 ? -28.194 -35.068 34.862 1.00 27.05 144 GLY A O 1
ATOM 1121 N N . GLY A 1 145 ? -30.091 -35.970 34.053 1.00 24.52 145 GLY A N 1
ATOM 1122 C CA . GLY A 1 145 ? -30.877 -35.503 35.189 1.00 23.53 145 GLY A CA 1
ATOM 1123 C C . GLY A 1 145 ? -31.660 -34.228 34.912 1.00 22.52 145 GLY A C 1
ATOM 1124 O O . GLY A 1 145 ? -32.378 -33.735 35.792 1.00 21.14 145 GLY A O 1
ATOM 1125 N N . ARG A 1 146 ? -31.547 -33.718 33.688 1.00 22.69 146 ARG A N 1
ATOM 1126 C CA . ARG A 1 146 ? -32.330 -32.563 33.240 1.00 22.93 146 ARG A CA 1
ATOM 1127 C C . ARG A 1 146 ? -33.343 -32.963 32.174 1.00 22.12 146 ARG A C 1
ATOM 1128 O O . ARG A 1 146 ? -33.201 -33.993 31.503 1.00 23.97 146 ARG A O 1
ATOM 1136 N N . ARG A 1 147 ? -34.378 -32.158 32.045 1.00 19.43 147 ARG A N 1
ATOM 1137 C CA . ARG A 1 147 ? -35.367 -32.345 30.994 1.00 18.71 147 ARG A CA 1
ATOM 1138 C C . ARG A 1 147 ? -35.175 -31.333 29.926 1.00 18.43 147 ARG A C 1
ATOM 1139 O O . ARG A 1 147 ? -34.899 -30.158 30.228 1.00 18.84 147 ARG A O 1
ATOM 1147 N N . TYR A 1 148 ? -35.321 -31.743 28.679 1.00 17.54 148 TYR A N 1
ATOM 1148 C CA . TYR A 1 148 ? -35.014 -30.851 27.546 1.00 16.24 148 TYR A CA 1
ATOM 1149 C C . TYR A 1 148 ? -36.130 -30.922 26.532 1.00 17.22 148 TYR A C 1
ATOM 1150 O O . TYR A 1 148 ? -36.875 -31.899 26.472 1.00 18.05 148 TYR A O 1
ATOM 1159 N N . LEU A 1 149 ? -36.252 -29.884 25.728 1.00 16.59 149 LEU A N 1
ATOM 1160 C CA . LEU A 1 149 ? -37.263 -29.825 24.660 1.00 15.45 149 LEU A CA 1
ATOM 1161 C C . LEU A 1 149 ? -36.792 -30.569 23.407 1.00 16.37 149 LEU A C 1
ATOM 1162 O O . LEU A 1 149 ? -35.628 -30.504 23.043 1.00 16.08 149 LEU A O 1
ATOM 1167 N N . ALA A 1 150 ? -37.712 -31.323 22.796 1.00 16.78 150 ALA A N 1
ATOM 1168 C CA . ALA A 1 150 ? -37.377 -32.136 21.614 1.00 17.96 150 ALA A CA 1
ATOM 1169 C C . ALA A 1 150 ? -38.608 -32.309 20.743 1.00 18.65 150 ALA A C 1
ATOM 1170 O O . ALA A 1 150 ? -39.721 -32.464 21.242 1.00 18.71 150 ALA A O 1
ATOM 1172 N N . PRO A 1 151 ? -38.412 -32.319 19.421 1.00 19.59 151 PRO A N 1
ATOM 1173 C CA . PRO A 1 151 ? -39.582 -32.454 18.530 1.00 21.14 151 PRO A CA 1
ATOM 1174 C C . PRO A 1 151 ? -39.872 -33.921 18.242 1.00 23.72 151 PRO A C 1
ATOM 1175 O O . PRO A 1 151 ? -39.443 -34.477 17.229 1.00 25.18 151 PRO A O 1
ATOM 1179 N N . ARG A 1 152 ? -40.606 -34.554 19.153 1.00 25.20 152 ARG A N 1
ATOM 1180 C CA . ARG A 1 152 ? -40.827 -35.993 19.032 1.00 27.60 152 ARG A CA 1
ATOM 1181 C C . ARG A 1 152 ? -42.288 -36.361 19.059 1.00 29.58 152 ARG A C 1
ATOM 1182 O O . ARG A 1 152 ? -42.646 -37.485 19.500 1.00 31.08 152 ARG A O 1
ATOM 1190 N N . ASP A 1 153 ? -43.109 -35.442 18.540 1.00 28.87 153 ASP A N 1
ATOM 1191 C CA . ASP A 1 153 ? -44.555 -35.640 18.350 1.00 32.43 153 ASP A CA 1
ATOM 1192 C C . ASP A 1 153 ? -45.395 -36.031 19.572 1.00 31.95 153 ASP A C 1
ATOM 1193 O O . ASP A 1 153 ? -46.487 -36.603 19.424 1.00 33.04 153 ASP A O 1
ATOM 1198 N N . ARG A 1 154 ? -44.890 -35.718 20.766 1.00 31.19 154 ARG A N 1
ATOM 1199 C CA . ARG A 1 154 ? -45.658 -35.803 22.036 1.00 31.05 154 ARG A CA 1
ATOM 1200 C C . ARG A 1 154 ? -45.742 -34.402 22.643 1.00 28.88 154 ARG A C 1
ATOM 1201 O O . ARG A 1 154 ? -44.814 -33.956 23.329 1.00 29.70 154 ARG A O 1
ATOM 1209 N N . PRO A 1 155 ? -46.818 -33.670 22.349 1.00 27.32 155 PRO A N 1
ATOM 1210 C CA . PRO A 1 155 ? -46.708 -32.240 22.630 1.00 25.51 155 PRO A CA 1
ATOM 1211 C C . PRO A 1 155 ? -46.741 -31.896 24.110 1.00 24.47 155 PRO A C 1
ATOM 1212 O O . PRO A 1 155 ? -47.485 -32.513 24.874 1.00 24.40 155 PRO A O 1
ATOM 1216 N N . LEU A 1 156 ? -45.909 -30.933 24.479 1.00 22.27 156 LEU A N 1
ATOM 1217 C CA . LEU A 1 156 ? -46.029 -30.277 25.779 1.00 21.88 156 LEU A CA 1
ATOM 1218 C C . LEU A 1 156 ? -47.039 -29.144 25.655 1.00 21.70 156 LEU A C 1
ATOM 1219 O O . LEU A 1 156 ? -46.858 -28.223 24.847 1.00 21.39 156 LEU A O 1
ATOM 1224 N N . ALA A 1 157 ? -48.118 -29.185 26.437 1.00 20.48 157 ALA A N 1
ATOM 1225 C CA . ALA A 1 157 ? -49.008 -28.014 26.487 1.00 20.61 157 ALA A CA 1
ATOM 1226 C C . ALA A 1 157 ? -48.330 -26.830 27.170 1.00 19.63 157 ALA A C 1
ATOM 1227 O O . ALA A 1 157 ? -47.832 -26.958 28.301 1.00 19.66 157 ALA A O 1
ATOM 1229 N N . VAL A 1 158 ? -48.362 -25.692 26.494 1.00 19.30 158 VAL A N 1
ATOM 1230 C CA . VAL A 1 158 ? -47.695 -24.497 27.012 1.00 18.78 158 VAL A CA 1
ATOM 1231 C C . VAL A 1 158 ? -48.589 -23.286 26.970 1.00 20.32 158 VAL A C 1
ATOM 1232 O O . VAL A 1 158 ? -49.597 -23.220 26.244 1.00 19.40 158 VAL A O 1
ATOM 1236 N N . ARG A 1 159 ? -48.178 -22.310 27.777 1.00 18.61 159 ARG A N 1
ATOM 1237 C CA . ARG A 1 159 ? -48.771 -21.000 27.826 1.00 19.86 159 ARG A CA 1
ATOM 1238 C C . ARG A 1 159 ? -47.624 -20.004 27.725 1.00 19.09 159 ARG A C 1
ATOM 1239 O O . ARG A 1 159 ? -46.448 -20.373 27.867 1.00 19.17 159 ARG A O 1
ATOM 1247 N N . PHE A 1 160 ? -47.963 -18.743 27.516 1.00 19.92 160 PHE A N 1
ATOM 1248 C CA . PHE A 1 160 ? -46.941 -17.727 27.294 1.00 20.52 160 PHE A CA 1
ATOM 1249 C C . PHE A 1 160 ? -47.210 -16.566 28.220 1.00 22.10 160 PHE A C 1
ATOM 1250 O O . PHE A 1 160 ? -48.312 -16.017 28.235 1.00 24.36 160 PHE A O 1
ATOM 1258 N N . THR A 1 161 ? -46.218 -16.225 29.023 1.00 19.78 161 THR A N 1
ATOM 1259 C CA . THR A 1 161 ? -46.351 -15.103 29.925 1.00 20.29 161 THR A CA 1
ATOM 1260 C C . THR A 1 161 ? -45.494 -13.964 29.403 1.00 19.84 161 THR A C 1
ATOM 1261 O O . THR A 1 161 ? -44.275 -14.145 29.251 1.00 18.93 161 THR A O 1
ATOM 1265 N N . ARG A 1 162 ? -46.091 -12.801 29.170 1.00 20.59 162 ARG A N 1
ATOM 1266 C CA . ARG A 1 162 ? -45.320 -11.660 28.682 1.00 20.46 162 ARG A CA 1
ATOM 1267 C C . ARG A 1 162 ? -44.325 -11.258 29.751 1.00 20.01 162 ARG A C 1
ATOM 1268 O O . ARG A 1 162 ? -44.684 -11.194 30.933 1.00 20.07 162 ARG A O 1
ATOM 1276 N N . ALA A 1 163 ? -43.070 -11.062 29.348 1.00 19.09 163 ALA A N 1
ATOM 1277 C CA . ALA A 1 163 ? -42.010 -10.633 30.270 1.00 18.98 163 ALA A CA 1
ATOM 1278 C C . ALA A 1 163 ? -41.978 -9.145 30.299 1.00 20.80 163 ALA A C 1
ATOM 1279 O O . ALA A 1 163 ? -42.141 -8.507 29.277 1.00 21.58 163 ALA A O 1
ATOM 1281 N N . SER A 1 164 ? -41.781 -8.591 31.488 1.00 20.43 164 SER A N 1
ATOM 1282 C CA . SER A 1 164 ? -41.709 -7.171 31.616 1.00 22.13 164 SER A CA 1
ATOM 1283 C C . SER A 1 164 ? -40.710 -6.821 32.725 1.00 22.76 164 SER A C 1
ATOM 1284 O O . SER A 1 164 ? -40.480 -5.602 32.889 1.00 22.55 164 SER A O 1
ATOM 1287 N N . ALA B 1 1 ? 2.810 -18.390 16.981 1.00 43.31 1 ALA B N 1
ATOM 1288 C CA . ALA B 1 1 ? 2.602 -17.767 18.322 1.00 42.35 1 ALA B CA 1
ATOM 1289 C C . ALA B 1 1 ? 1.155 -17.323 18.543 1.00 40.20 1 ALA B C 1
ATOM 1290 O O . ALA B 1 1 ? 0.792 -16.937 19.656 1.00 41.19 1 ALA B O 1
ATOM 1292 N N . ILE B 1 2 ? 0.335 -17.380 17.494 1.00 37.44 2 ILE B N 1
ATOM 1293 C CA . ILE B 1 2 ? -1.116 -17.229 17.656 1.00 34.43 2 ILE B CA 1
ATOM 1294 C C . ILE B 1 2 ? -1.750 -18.597 18.004 1.00 33.05 2 ILE B C 1
ATOM 1295 O O . ILE B 1 2 ? -1.655 -19.556 17.232 1.00 33.35 2 ILE B O 1
ATOM 1300 N N . LEU B 1 3 ? -2.397 -18.686 19.159 1.00 31.04 3 LEU B N 1
ATOM 1301 C CA . LEU B 1 3 ? -2.916 -19.975 19.630 1.00 31.11 3 LEU B CA 1
ATOM 1302 C C . LEU B 1 3 ? -4.402 -20.147 19.381 1.00 29.51 3 LEU B C 1
ATOM 1303 O O . LEU B 1 3 ? -5.181 -19.256 19.681 1.00 28.85 3 LEU B O 1
ATOM 1308 N N . THR B 1 4 ? -4.772 -21.308 18.854 1.00 29.56 4 THR B N 1
ATOM 1309 C CA . THR B 1 4 ? -6.181 -21.657 18.633 1.00 28.02 4 THR B CA 1
ATOM 1310 C C . THR B 1 4 ? -6.961 -21.537 19.937 1.00 27.80 4 THR B C 1
ATOM 1311 O O . THR B 1 4 ? -6.489 -21.968 20.996 1.00 27.79 4 THR B O 1
ATOM 1315 N N . GLY B 1 5 ? -8.168 -20.965 19.855 1.00 26.14 5 GLY B N 1
ATOM 1316 C CA . GLY B 1 5 ? -9.063 -20.920 21.012 1.00 25.80 5 GLY B CA 1
ATOM 1317 C C . GLY B 1 5 ? -8.743 -19.873 22.066 1.00 26.42 5 GLY B C 1
ATOM 1318 O O . GLY B 1 5 ? -9.496 -19.729 23.042 1.00 27.30 5 GLY B O 1
ATOM 1319 N N . VAL B 1 6 ? -7.643 -19.127 21.883 1.00 26.08 6 VAL B N 1
ATOM 1320 C CA . VAL B 1 6 ? -7.186 -18.150 22.875 1.00 24.93 6 VAL B CA 1
ATOM 1321 C C . VAL B 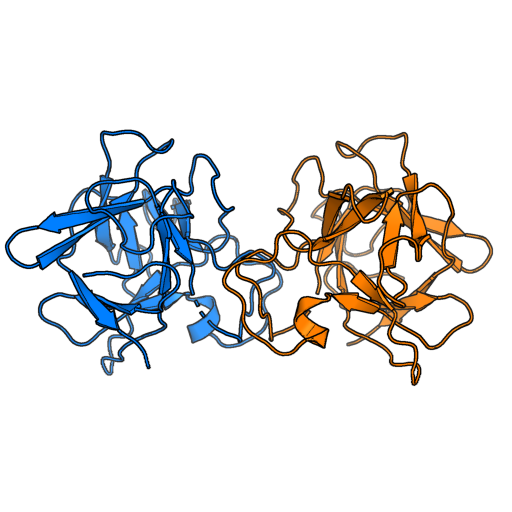1 6 ? -7.633 -16.766 22.447 1.00 23.45 6 VAL B C 1
ATOM 1322 O O . VAL B 1 6 ? -7.570 -16.452 21.281 1.00 22.89 6 VAL B O 1
ATOM 1326 N N . PRO B 1 7 ? -8.127 -15.944 23.376 1.00 23.04 7 PRO B N 1
ATOM 1327 C CA . PRO B 1 7 ? -8.590 -14.642 22.890 1.00 21.97 7 PRO B CA 1
ATOM 1328 C C . PRO B 1 7 ? -7.467 -13.664 22.663 1.00 20.87 7 PRO B C 1
ATOM 1329 O O . PRO B 1 7 ? -6.518 -13.607 23.469 1.00 21.65 7 PRO B O 1
ATOM 1333 N N . TYR B 1 8 ? -7.599 -12.905 21.575 1.00 20.36 8 TYR B N 1
ATOM 1334 C CA . TYR B 1 8 ? -6.667 -11.819 21.240 1.00 20.39 8 TYR B CA 1
ATOM 1335 C C . TYR B 1 8 ? -7.408 -10.568 20.891 1.00 20.63 8 TYR B C 1
ATOM 1336 O O . TYR B 1 8 ? -8.460 -10.603 20.265 1.00 20.10 8 TYR B O 1
ATOM 1345 N N . TYR B 1 9 ? -6.822 -9.433 21.222 1.00 20.26 9 TYR B N 1
ATOM 1346 C CA . TYR B 1 9 ? -7.272 -8.187 20.636 1.00 20.80 9 TYR B CA 1
ATOM 1347 C C . TYR B 1 9 ? -6.589 -7.996 19.284 1.00 19.84 9 TYR B C 1
ATOM 1348 O O . TYR B 1 9 ? -5.366 -8.148 19.148 1.00 20.10 9 TYR B O 1
ATOM 1357 N N . ILE B 1 10 ? -7.375 -7.601 18.290 1.00 18.67 10 ILE B N 1
ATOM 1358 C CA . ILE B 1 10 ? -6.836 -7.155 17.026 1.00 19.21 10 ILE B CA 1
ATOM 1359 C C . ILE B 1 10 ? -6.642 -5.644 17.102 1.00 18.85 10 ILE B C 1
ATOM 1360 O O . ILE B 1 10 ? -7.586 -4.878 17.399 1.00 20.32 10 ILE B O 1
ATOM 1365 N N . LEU B 1 11 ? -5.389 -5.197 16.887 1.00 19.28 11 LEU B N 1
ATOM 1366 C CA . LEU B 1 11 ? -5.088 -3.751 16.943 1.00 19.89 11 LEU B CA 1
ATOM 1367 C C . LEU B 1 11 ? -4.353 -3.356 15.660 1.00 18.69 11 LEU B C 1
ATOM 1368 O O . LEU B 1 11 ? -3.644 -4.182 15.080 1.00 19.38 11 LEU B O 1
ATOM 1373 N N . PRO B 1 12 ? -4.528 -2.110 15.183 1.00 19.30 12 PRO B N 1
ATOM 1374 C CA . PRO B 1 12 ? -3.645 -1.662 14.085 1.00 19.85 12 PRO B CA 1
ATOM 1375 C C . PRO B 1 12 ? -2.190 -1.752 14.552 1.00 20.39 12 PRO B C 1
ATOM 1376 O O . PRO B 1 12 ? -1.908 -1.576 15.739 1.00 21.76 12 PRO B O 1
ATOM 1380 N N . SER B 1 13 ? -1.293 -2.060 13.629 1.00 20.54 13 SER B N 1
ATOM 1381 C CA . SER B 1 13 ? 0.127 -2.209 13.978 1.00 23.31 13 SER B CA 1
ATOM 1382 C C . SER B 1 13 ? 0.707 -1.026 14.727 1.00 23.95 13 SER B C 1
ATOM 1383 O O . SER B 1 13 ? 1.582 -1.218 15.592 1.00 23.65 13 SER B O 1
ATOM 1386 N N . THR B 1 14 ? 0.248 0.193 14.426 1.00 22.81 14 THR B N 1
ATOM 1387 C CA . THR B 1 14 ? 0.879 1.396 15.027 1.00 25.57 14 THR B CA 1
ATOM 1388 C C . THR B 1 14 ? -0.026 2.176 15.972 1.00 25.03 14 THR B C 1
ATOM 1389 O O . THR B 1 14 ? 0.316 3.260 16.418 1.00 25.68 14 THR B O 1
ATOM 1393 N N . SER B 1 15 ? -1.189 1.614 16.276 1.00 23.71 15 SER B N 1
ATOM 1394 C CA . SER B 1 15 ? -2.212 2.332 17.021 1.00 25.47 15 SER B CA 1
ATOM 1395 C C . SER B 1 15 ? -2.720 1.544 18.223 1.00 24.20 15 SER B C 1
ATOM 1396 O O . SER B 1 15 ? -2.646 0.298 18.245 1.00 24.55 15 SER B O 1
ATOM 1399 N N . ARG B 1 16 ? -3.267 2.282 19.195 1.00 24.50 16 ARG B N 1
ATOM 1400 C CA . ARG B 1 16 ? -3.999 1.695 20.324 1.00 25.09 16 ARG B CA 1
ATOM 1401 C C . ARG B 1 16 ? -5.516 1.616 20.100 1.00 24.42 16 ARG B C 1
ATOM 1402 O O . ARG B 1 16 ? -6.240 1.138 20.978 1.00 23.73 16 ARG B O 1
ATOM 1410 N N . ALA B 1 17 ? -5.968 2.088 18.941 1.00 23.47 17 ALA B N 1
ATOM 1411 C CA . ALA B 1 17 ? -7.411 2.150 18.625 1.00 23.26 17 ALA B CA 1
ATOM 1412 C C . ALA B 1 17 ? -7.886 0.794 18.086 1.00 21.81 17 ALA B C 1
ATOM 1413 O O . ALA B 1 17 ? -7.690 0.478 16.915 1.00 20.49 17 ALA B O 1
ATOM 1415 N N . GLY B 1 18 ? -8.494 0.017 18.972 1.00 21.22 18 GLY B N 1
ATOM 1416 C CA . GLY B 1 18 ? -8.960 -1.327 18.649 1.00 20.35 18 GLY B CA 1
ATOM 1417 C C . GLY B 1 18 ? -10.384 -1.337 18.121 1.00 20.04 18 GLY B C 1
ATOM 1418 O O . GLY B 1 18 ? -10.887 -0.317 17.638 1.00 20.71 18 GLY B O 1
ATOM 1419 N N . PHE B 1 19 ? -11.003 -2.522 18.168 1.00 19.92 19 PHE B N 1
ATOM 1420 C CA . PHE B 1 19 ? -12.251 -2.766 17.414 1.00 18.88 19 PHE B CA 1
ATOM 1421 C C . PHE B 1 19 ? -13.309 -3.469 18.241 1.00 19.98 19 PHE B C 1
ATOM 1422 O O . PHE B 1 19 ? -12.998 -4.302 19.103 1.00 19.96 19 PHE B O 1
ATOM 1430 N N . SER B 1 20 ? -14.565 -3.147 17.941 1.00 19.72 20 SER B N 1
ATOM 1431 C CA . SER B 1 20 ? -15.675 -3.792 18.601 1.00 20.20 20 SER B CA 1
ATOM 1432 C C . SER B 1 20 ? -16.820 -3.980 17.625 1.00 19.37 20 SER B C 1
ATOM 1433 O O . SER B 1 20 ? -17.095 -3.103 16.815 1.00 20.76 20 SER B O 1
ATOM 1436 N N . PRO B 1 21 ? -17.552 -5.095 17.761 1.00 19.10 21 PRO B N 1
ATOM 1437 C CA . PRO B 1 21 ? -18.841 -5.183 17.070 1.00 19.21 21 PRO B CA 1
ATOM 1438 C C . PRO B 1 21 ? -19.714 -4.015 17.475 1.00 20.16 21 PRO B C 1
ATOM 1439 O O . PRO B 1 21 ? -19.694 -3.570 18.641 1.00 20.16 21 PRO B O 1
ATOM 1443 N N . ASP B 1 22 ? -20.473 -3.498 16.523 1.00 21.63 22 ASP B N 1
ATOM 1444 C CA . ASP B 1 22 ? -21.383 -2.364 16.760 1.00 23.89 22 ASP B CA 1
ATOM 1445 C C . ASP B 1 22 ? -22.333 -2.620 17.923 1.00 23.37 22 ASP B C 1
ATOM 1446 O O . ASP B 1 22 ? -22.629 -1.750 18.725 1.00 23.42 22 ASP B O 1
ATOM 1451 N N . ASN B 1 23 ? -22.877 -3.826 17.993 1.00 21.40 23 ASN B N 1
ATOM 1452 C CA . ASN B 1 23 ? -23.897 -4.051 19.024 1.00 22.18 23 ASN B CA 1
ATOM 1453 C C . ASN B 1 23 ? -23.378 -3.866 20.448 1.00 22.84 23 ASN B C 1
ATOM 1454 O O . ASN B 1 23 ? -24.114 -3.380 21.316 1.00 24.05 23 ASN B O 1
ATOM 1459 N N . LEU B 1 24 ? -22.106 -4.207 20.687 1.00 22.04 24 LEU B N 1
ATOM 1460 C CA . LEU B 1 24 ? -21.504 -4.057 22.013 1.00 23.35 24 LEU B CA 1
ATOM 1461 C C . LEU B 1 24 ? -21.234 -2.582 22.342 1.00 26.42 24 LEU B C 1
ATOM 1462 O O . LEU B 1 24 ? -21.168 -2.189 23.518 1.00 29.16 24 LEU B O 1
ATOM 1467 N N . ARG B 1 25 ? -21.029 -1.788 21.309 1.00 28.29 25 ARG B N 1
ATOM 1468 C CA . ARG B 1 25 ? -20.837 -0.336 21.506 1.00 31.07 25 ARG B CA 1
ATOM 1469 C C . ARG B 1 25 ? -22.100 0.362 21.945 1.00 33.63 25 ARG B C 1
ATOM 1470 O O . ARG B 1 25 ? -22.061 1.321 22.745 1.00 34.44 25 ARG B O 1
ATOM 1478 N N . LYS B 1 26 ? -23.222 -0.098 21.405 1.00 34.25 26 LYS B N 1
ATOM 1479 C CA . LYS B 1 26 ? -24.510 0.568 21.571 1.00 37.65 26 LYS B CA 1
ATOM 1480 C C . LYS B 1 26 ? -25.259 0.141 22.833 1.00 38.58 26 LYS B C 1
ATOM 1481 O O . LYS B 1 26 ? -26.256 0.775 23.214 1.00 39.51 26 LYS B O 1
ATOM 1487 N N . ASN B 1 27 ? -24.782 -0.920 23.485 1.00 38.36 27 ASN B N 1
ATOM 1488 C CA . ASN B 1 27 ? -25.263 -1.316 24.819 1.00 40.64 27 ASN B CA 1
ATOM 1489 C C . ASN B 1 27 ? -26.746 -1.678 24.883 1.00 40.72 27 ASN B C 1
ATOM 1490 O O . ASN B 1 27 ? -27.306 -1.760 25.973 1.00 41.84 27 ASN B O 1
ATOM 1495 N N . THR B 1 28 ? -27.379 -1.875 23.726 1.00 39.83 28 THR B N 1
ATOM 1496 C CA . THR B 1 28 ? -28.839 -2.018 23.679 1.00 40.10 28 THR B CA 1
ATOM 1497 C C . THR B 1 28 ? -29.253 -3.284 22.964 1.00 38.78 28 THR B C 1
ATOM 1498 O O . THR B 1 28 ? -28.857 -3.515 21.819 1.00 37.77 28 THR B O 1
ATOM 1505 N N . SER B 1 29 ? -30.089 -4.070 23.631 1.00 37.97 29 SER B N 1
ATOM 1506 C CA . SER B 1 29 ? -30.671 -5.238 23.015 1.00 37.67 29 SER B CA 1
ATOM 1507 C C . SER B 1 29 ? -31.453 -4.831 21.764 1.00 37.82 29 SER B C 1
ATOM 1508 O O . SER B 1 29 ? -32.203 -3.841 21.782 1.00 38.36 29 SER B O 1
ATOM 1511 N N . GLN B 1 30 ? -31.296 -5.579 20.674 1.00 36.58 30 GLN B N 1
ATOM 1512 C CA . GLN B 1 30 ? -32.179 -5.384 19.509 1.00 36.88 30 GLN B CA 1
ATOM 1513 C C . GLN B 1 30 ? -32.759 -6.681 18.973 1.00 35.86 30 GLN B C 1
ATOM 1514 O O . GLN B 1 30 ? -32.213 -7.744 19.247 1.00 32.49 30 GLN B O 1
ATOM 1520 N N . PRO B 1 31 ? -33.897 -6.604 18.238 1.00 36.23 31 PRO B N 1
ATOM 1521 C CA . PRO B 1 31 ? -34.531 -7.863 17.833 1.00 35.78 31 PRO B CA 1
ATOM 1522 C C . PRO B 1 31 ? -33.875 -8.498 16.615 1.00 33.30 31 PRO B C 1
ATOM 1523 O O . PRO B 1 31 ? -34.177 -9.642 16.281 1.00 33.61 31 PRO B O 1
ATOM 1527 N N . SER B 1 32 ? -33.013 -7.735 15.947 1.00 32.76 32 SER B N 1
ATOM 1528 C CA . SER B 1 32 ? -32.182 -8.255 14.873 1.00 30.14 32 SER B CA 1
ATOM 1529 C C . SER B 1 32 ? -31.021 -7.311 14.636 1.00 29.38 32 SER B C 1
ATOM 1530 O O . SER B 1 32 ? -31.073 -6.112 14.982 1.00 29.14 32 SER B O 1
ATOM 1533 N N . CYS B 1 33 ? -29.960 -7.858 14.060 1.00 26.86 33 CYS B N 1
ATOM 1534 C CA . CYS B 1 33 ? -28.765 -7.085 13.756 1.00 26.42 33 CYS B CA 1
ATOM 1535 C C . CYS B 1 33 ? -28.340 -7.467 12.353 1.00 26.01 33 CYS B C 1
ATOM 1536 O O . CYS B 1 33 ? -27.449 -8.287 12.173 1.00 26.15 33 CYS B O 1
ATOM 1539 N N . PRO B 1 34 ? -28.963 -6.851 11.335 1.00 26.42 34 PRO B N 1
ATOM 1540 C CA . PRO B 1 34 ? -28.707 -7.300 9.974 1.00 25.91 34 PRO B CA 1
ATOM 1541 C C . PRO B 1 34 ? -27.315 -6.933 9.476 1.00 24.46 34 PRO B C 1
ATOM 1542 O O . PRO B 1 34 ? -26.856 -7.518 8.510 1.00 24.04 34 PRO B O 1
ATOM 1546 N N . LEU B 1 35 ? -26.660 -5.967 10.117 1.00 23.77 35 LEU B N 1
ATOM 1547 C CA . LEU B 1 35 ? -25.350 -5.535 9.654 1.00 23.04 35 LEU B CA 1
ATOM 1548 C C . LEU B 1 35 ? -24.534 -5.059 10.837 1.00 22.62 35 LEU B C 1
ATOM 1549 O O . LEU B 1 35 ? -24.282 -3.866 11.015 1.00 23.67 35 LEU B O 1
ATOM 1554 N N . ASP B 1 36 ? -24.087 -6.016 11.635 1.00 20.94 36 ASP B N 1
ATOM 1555 C CA . ASP B 1 36 ? -23.350 -5.694 12.833 1.00 20.11 36 ASP B CA 1
ATOM 1556 C C . ASP B 1 36 ? -21.866 -5.545 12.494 1.00 19.33 36 ASP B C 1
ATOM 1557 O O . ASP B 1 36 ? -21.107 -6.486 12.509 1.00 18.30 36 ASP B O 1
ATOM 1562 N N . LEU B 1 37 ? -21.477 -4.316 12.191 1.00 19.48 37 LEU B N 1
ATOM 1563 C CA . LEU B 1 37 ? -20.137 -4.005 11.725 1.00 18.68 37 LEU B CA 1
ATOM 1564 C C . LEU B 1 37 ? -19.108 -4.107 12.831 1.00 19.14 37 LEU B C 1
ATOM 1565 O O . LEU B 1 37 ? -19.441 -4.097 14.011 1.00 20.40 37 LEU B O 1
ATOM 1570 N N . ILE B 1 38 ? -17.836 -4.198 12.431 1.00 19.01 38 ILE B N 1
ATOM 1571 C CA . ILE B 1 38 ? -16.739 -4.189 13.378 1.00 18.56 38 ILE B CA 1
ATOM 1572 C C . ILE B 1 38 ? -16.119 -2.806 13.207 1.00 20.52 38 ILE B C 1
ATOM 1573 O O . ILE B 1 38 ? -15.557 -2.472 12.151 1.00 20.62 38 ILE B O 1
ATOM 1578 N N . THR B 1 39 ? -16.219 -2.007 14.252 1.00 20.53 39 THR B N 1
ATOM 1579 C CA . THR B 1 39 ? -15.852 -0.622 14.106 1.00 21.71 39 THR B CA 1
ATOM 1580 C C . THR B 1 39 ? -14.715 -0.244 15.051 1.00 21.22 39 THR 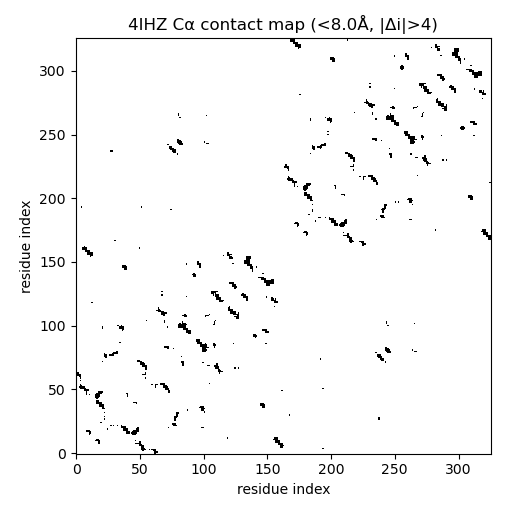B C 1
ATOM 1581 O O . THR B 1 39 ? -14.559 -0.847 16.113 1.00 21.04 39 THR B O 1
ATOM 1587 N N . GLN B 1 40 ? -13.938 0.761 14.675 1.00 22.57 40 GLN B N 1
ATOM 1588 C CA . GLN B 1 40 ? -12.800 1.186 15.479 1.00 23.23 40 GLN B CA 1
ATOM 1589 C C . GLN B 1 40 ? -13.198 2.130 16.600 1.00 24.40 40 GLN B C 1
ATOM 1590 O O . GLN B 1 40 ? -14.084 2.978 16.435 1.00 25.28 40 GLN B O 1
ATOM 1596 N N . LEU B 1 41 ? -12.533 1.959 17.730 1.00 24.47 41 LEU B N 1
ATOM 1597 C CA . LEU B 1 41 ? -12.770 2.772 18.933 1.00 26.50 41 LEU B CA 1
ATOM 1598 C C . LEU B 1 41 ? -11.680 3.829 19.041 1.00 28.79 41 LEU B C 1
ATOM 1599 O O . LEU B 1 41 ? -10.563 3.531 19.461 1.00 27.99 41 LEU B O 1
ATOM 1604 N N . ARG B 1 42 ? -12.016 5.056 18.648 1.00 31.10 42 ARG B N 1
ATOM 1605 C CA . ARG B 1 42 ? -10.999 6.098 18.373 1.00 34.78 42 ARG B CA 1
ATOM 1606 C C . ARG B 1 42 ? -10.951 7.262 19.331 1.00 37.28 42 ARG B C 1
ATOM 1607 O O . ARG B 1 42 ? -9.878 7.856 19.534 1.00 39.64 42 ARG B O 1
ATOM 1615 N N . PHE B 1 43 ? -12.099 7.625 19.893 1.00 39.27 43 PHE B N 1
ATOM 1616 C CA . PHE B 1 43 ? -12.189 8.829 20.742 1.00 41.37 43 PHE B CA 1
ATOM 1617 C C . PHE B 1 43 ? -12.697 8.533 22.154 1.00 41.54 43 PHE B C 1
ATOM 1618 O O . PHE B 1 43 ? -13.906 8.612 22.406 1.00 42.81 43 PHE B O 1
ATOM 1626 N N . PRO B 1 44 ? -11.782 8.179 23.082 1.00 41.20 44 PRO B N 1
ATOM 1627 C CA . PRO B 1 44 ? -10.334 8.046 22.908 1.00 40.05 44 PRO B CA 1
ATOM 1628 C C . PRO B 1 44 ? -10.020 6.645 22.359 1.00 37.75 44 PRO B C 1
ATOM 1629 O O . PRO B 1 44 ? -10.935 5.820 22.261 1.00 37.44 44 PRO B O 1
ATOM 1633 N N . PRO B 1 45 ? -8.747 6.372 22.002 1.00 36.63 45 PRO B N 1
ATOM 1634 C CA . PRO B 1 45 ? -8.428 4.996 21.575 1.00 34.53 45 PRO B CA 1
ATOM 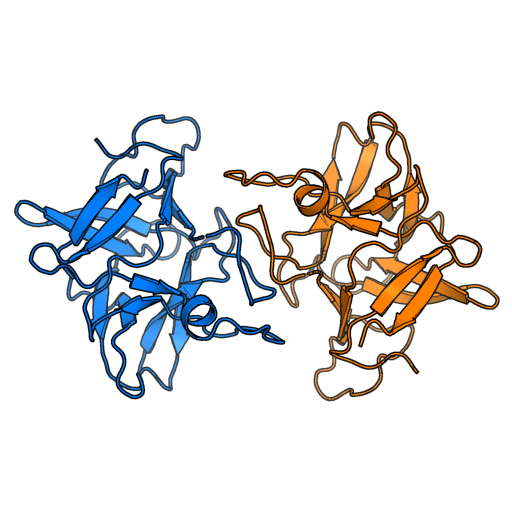1635 C C . PRO B 1 45 ? -8.632 3.987 22.702 1.00 33.54 45 PRO B C 1
ATOM 1636 O O . PRO B 1 45 ? -8.159 4.206 23.827 1.00 34.67 45 PRO B O 1
ATOM 1640 N N . ARG B 1 46 ? -9.352 2.893 22.395 1.00 31.00 46 ARG B N 1
ATOM 1641 C CA . ARG B 1 46 ? -9.696 1.881 23.373 1.00 29.92 46 ARG B CA 1
ATOM 1642 C C . ARG B 1 46 ? -9.369 0.543 22.766 1.00 27.26 46 ARG B C 1
ATOM 1643 O O . ARG B 1 46 ? -9.469 0.364 21.548 1.00 26.01 46 ARG B O 1
ATOM 1651 N N . ILE B 1 47 ? -9.008 -0.411 23.614 1.00 26.99 47 ILE B N 1
ATOM 1652 C CA . ILE B 1 47 ? -8.488 -1.696 23.157 1.00 26.74 47 ILE B CA 1
ATOM 1653 C C . ILE B 1 47 ? -9.519 -2.570 22.423 1.00 25.01 47 ILE B C 1
ATOM 1654 O O . ILE B 1 47 ? -9.153 -3.382 21.596 1.00 24.37 47 ILE B O 1
ATOM 1659 N N . GLY B 1 48 ? -10.786 -2.383 22.745 1.00 24.91 48 GLY B N 1
ATOM 1660 C CA . GLY B 1 48 ? -11.862 -3.094 22.044 1.00 23.23 48 GLY B CA 1
ATOM 1661 C C . GLY B 1 48 ? -12.214 -4.407 22.691 1.00 23.00 48 GLY B C 1
ATOM 1662 O O . GLY B 1 48 ? -12.087 -4.564 23.906 1.00 25.08 48 GLY B O 1
ATOM 1663 N N . VAL B 1 49 ? -12.679 -5.349 21.871 1.00 21.65 49 VAL B N 1
ATOM 1664 C CA . VAL B 1 49 ? -13.208 -6.622 22.365 1.00 20.56 49 VAL B CA 1
ATOM 1665 C C . VAL B 1 49 ? -12.426 -7.724 21.658 1.00 20.60 49 VAL B C 1
ATOM 1666 O O . VAL B 1 49 ? -12.256 -7.666 20.436 1.00 19.63 49 VAL B O 1
ATOM 1670 N N . PRO B 1 50 ? -11.989 -8.748 22.405 1.00 20.83 50 PRO B N 1
ATOM 1671 C CA . PRO B 1 50 ? -11.137 -9.761 21.796 1.00 20.90 50 PRO B CA 1
ATOM 1672 C C . PRO B 1 50 ? -11.894 -10.696 20.878 1.00 19.41 50 PRO B C 1
ATOM 1673 O O . PRO B 1 50 ? -13.137 -10.734 20.882 1.00 18.98 50 PRO B O 1
ATOM 1677 N N . VAL B 1 51 ? -11.118 -11.387 20.051 1.00 17.86 51 VAL B N 1
ATOM 1678 C CA . VAL B 1 51 ? -11.632 -12.449 19.175 1.00 17.93 51 VAL B CA 1
ATOM 1679 C C . VAL B 1 51 ? -10.879 -13.754 19.423 1.00 17.52 51 VAL B C 1
ATOM 1680 O O . VAL B 1 51 ? -9.786 -13.807 20.013 1.00 19.39 51 VAL B O 1
ATOM 1684 N N . ILE B 1 52 ? -11.469 -14.832 18.956 1.00 17.33 52 ILE B N 1
ATOM 1685 C CA . ILE B 1 52 ? -10.839 -16.140 18.955 1.00 18.35 52 ILE B CA 1
ATOM 1686 C C . ILE B 1 52 ? -10.769 -16.692 17.532 1.00 18.29 52 ILE B C 1
ATOM 1687 O O . ILE B 1 52 ? -11.722 -16.545 16.766 1.00 17.55 52 ILE B O 1
ATOM 1692 N N . PHE B 1 53 ? -9.635 -17.294 17.187 1.00 18.48 53 PHE B N 1
ATOM 1693 C CA . PHE B 1 53 ? -9.397 -17.875 15.878 1.00 18.27 53 PHE B CA 1
ATOM 1694 C C . PHE B 1 53 ? -9.527 -19.384 15.973 1.00 20.24 53 PHE B C 1
ATOM 1695 O O . PHE B 1 53 ? -8.957 -20.030 16.879 1.00 22.24 53 PHE B O 1
ATOM 1703 N N . THR B 1 54 ? -10.285 -19.940 15.040 1.00 20.82 54 THR B N 1
ATOM 1704 C CA . THR B 1 54 ? -10.490 -21.397 14.996 1.00 21.70 54 THR B CA 1
ATOM 1705 C C . THR B 1 54 ? -10.102 -21.907 13.623 1.00 23.44 54 THR B C 1
ATOM 1706 O O . THR B 1 54 ? -10.847 -21.720 12.661 1.00 22.60 54 THR B O 1
ATOM 1710 N N . PRO B 1 55 ? -8.936 -22.558 13.504 1.00 24.50 55 PRO B N 1
ATOM 1711 C CA . PRO B 1 55 ? -8.547 -23.060 12.192 1.00 25.82 55 PRO B CA 1
ATOM 1712 C C . PRO B 1 55 ? -9.531 -24.091 11.619 1.00 27.32 55 PRO B C 1
ATOM 1713 O O . PRO B 1 55 ? -10.175 -24.832 12.376 1.00 27.89 55 PRO B O 1
ATOM 1717 N N . GLN B 1 56 ? -9.647 -24.117 10.291 1.00 27.85 56 GLN B N 1
ATOM 1718 C CA . GLN B 1 56 ? -10.474 -25.108 9.618 1.00 29.45 56 GLN B CA 1
ATOM 1719 C C . GLN B 1 56 ? -9.988 -26.488 10.013 1.00 32.25 56 GLN B C 1
ATOM 1720 O O . GLN B 1 56 ? -10.793 -27.399 10.184 1.00 32.65 56 GLN B O 1
ATOM 1726 N N . ASN B 1 57 ? -8.677 -26.634 10.138 1.00 34.42 57 ASN B N 1
ATOM 1727 C CA . ASN B 1 57 ? -8.097 -27.890 10.632 1.00 39.16 57 ASN B CA 1
ATOM 1728 C C . ASN B 1 57 ? -8.216 -27.928 12.154 1.00 40.18 57 ASN B C 1
ATOM 1729 O O . ASN B 1 57 ? -7.534 -27.183 12.859 1.00 39.65 57 ASN B O 1
ATOM 1734 N N . SER B 1 58 ? -9.071 -28.821 12.649 1.00 43.11 58 SER B N 1
ATOM 1735 C CA . SER B 1 58 ? -9.455 -28.873 14.072 1.00 44.66 58 SER B CA 1
ATOM 1736 C C . SER B 1 58 ? -8.379 -29.369 15.036 1.00 45.85 58 SER B C 1
ATOM 1737 O O . SER B 1 58 ? -8.476 -29.146 16.252 1.00 46.51 58 SER B O 1
ATOM 1740 N N . SER B 1 59 ? -7.370 -30.057 14.514 1.00 47.08 59 SER B N 1
ATOM 1741 C CA . SER B 1 59 ? -6.338 -30.630 15.381 1.00 48.00 59 SER B CA 1
ATOM 1742 C C . SER B 1 59 ? -5.287 -29.587 15.783 1.00 46.63 59 SER B C 1
ATOM 1743 O O . SER B 1 59 ? -4.557 -29.763 16.757 1.00 47.48 59 SER B O 1
ATOM 1746 N N . LEU B 1 60 ? -5.248 -28.478 15.048 1.00 43.82 60 LEU B N 1
ATOM 1747 C CA . LEU B 1 60 ? -4.203 -27.480 15.220 1.00 42.53 60 LEU B CA 1
ATOM 1748 C C . LEU B 1 60 ? -4.288 -26.641 16.508 1.00 41.07 60 LEU B C 1
ATOM 1749 O O . LEU B 1 60 ? -5.290 -25.943 16.735 1.00 39.66 60 LEU B O 1
ATOM 1754 N N . LYS B 1 61 ? -3.229 -26.697 17.328 1.00 40.65 61 LYS B N 1
ATOM 1755 C CA . LYS B 1 61 ? -3.105 -25.863 18.541 1.00 39.84 61 LYS B CA 1
ATOM 1756 C C . LYS B 1 61 ? -2.552 -24.456 18.226 1.00 37.82 61 LYS B C 1
ATOM 1757 O O . LYS B 1 61 ? -2.818 -23.496 18.949 1.00 35.82 61 LYS B O 1
ATOM 1763 N N . VAL B 1 62 ? -1.722 -24.367 17.187 1.00 36.83 62 VAL B N 1
ATOM 1764 C CA . VAL B 1 62 ? -1.198 -23.086 16.730 1.00 35.85 62 VAL B CA 1
ATOM 1765 C C . VAL B 1 62 ? -1.907 -22.717 15.431 1.00 34.21 62 VAL B C 1
ATOM 1766 O O . VAL B 1 62 ? -2.045 -23.536 14.530 1.00 34.36 62 VAL B O 1
ATOM 1770 N N . VAL B 1 63 ? -2.346 -21.464 15.346 1.00 32.63 63 VAL B N 1
ATOM 1771 C CA . VAL B 1 63 ? -2.998 -20.953 14.148 1.00 31.63 63 VAL B CA 1
ATOM 1772 C C . VAL B 1 63 ? -1.953 -20.732 13.056 1.00 32.52 63 VAL B C 1
ATOM 1773 O O . VAL B 1 63 ? -1.045 -19.918 13.242 1.00 32.54 63 VAL B O 1
ATOM 1777 N N . PRO B 1 64 ? -2.080 -21.453 11.924 1.00 33.19 64 PRO B N 1
ATOM 1778 C CA . PRO B 1 64 ? -1.103 -21.295 10.859 1.00 34.18 64 PRO B CA 1
ATOM 1779 C C . PRO B 1 64 ? -1.479 -20.103 10.007 1.00 32.65 64 PRO B C 1
ATOM 1780 O O . PRO B 1 64 ? -2.671 -19.741 9.918 1.00 31.45 64 PRO B O 1
ATOM 1784 N N . LEU B 1 65 ? -0.466 -19.487 9.418 1.00 32.09 65 LEU B N 1
ATOM 1785 C CA . LEU B 1 65 ? -0.686 -18.411 8.477 1.00 30.38 65 LEU B CA 1
ATOM 1786 C C . LEU B 1 65 ? -1.213 -19.005 7.174 1.00 29.68 65 LEU B C 1
ATOM 1787 O O . LEU B 1 65 ? -0.919 -20.161 6.858 1.00 30.53 65 LEU B O 1
ATOM 1792 N N . SER B 1 66 ? -1.976 -18.220 6.421 1.00 27.62 66 SER B N 1
ATOM 1793 C CA . SER B 1 66 ? -2.398 -18.581 5.058 1.00 28.17 66 SER B CA 1
ATOM 1794 C C . SER B 1 66 ? -3.326 -19.800 5.000 1.00 28.13 66 SER B C 1
ATOM 1795 O O . SER B 1 66 ? -3.381 -20.508 3.985 1.00 28.32 66 SER B O 1
ATOM 1798 N N . HIS B 1 67 ? -4.090 -20.000 6.071 1.00 26.99 67 HIS B N 1
ATOM 1799 C CA . HIS B 1 67 ? -4.974 -21.138 6.169 1.00 28.41 67 HIS B CA 1
ATOM 1800 C C . HIS B 1 67 ? -6.320 -20.743 6.730 1.00 25.98 67 HIS B C 1
ATOM 1801 O O . HIS B 1 67 ? -6.390 -19.926 7.639 1.00 25.61 67 HIS B O 1
ATOM 1808 N N . ASN B 1 68 ? -7.376 -21.303 6.138 1.00 24.90 68 ASN B N 1
ATOM 1809 C CA . ASN B 1 68 ? -8.759 -20.975 6.491 1.00 22.95 68 ASN B CA 1
ATOM 1810 C C . ASN B 1 68 ? -9.008 -21.058 7.955 1.00 22.15 68 ASN B C 1
ATOM 1811 O O . ASN B 1 68 ? -8.663 -22.049 8.590 1.00 23.43 68 ASN B O 1
ATOM 1816 N N . LEU B 1 69 ? -9.614 -20.013 8.500 1.00 20.97 69 LEU B N 1
ATOM 1817 C CA . LEU B 1 69 ? -10.046 -20.058 9.889 1.00 20.50 69 LEU B CA 1
ATOM 1818 C C . LEU B 1 69 ? -11.352 -19.295 10.087 1.00 18.76 69 LEU B C 1
ATOM 1819 O O . LEU B 1 69 ? -11.761 -18.502 9.239 1.00 19.00 69 LEU B O 1
ATOM 1824 N N . ASN B 1 70 ? -12.031 -19.588 11.176 1.00 17.44 70 ASN B N 1
ATOM 1825 C CA . ASN B 1 70 ? -13.124 -18.748 11.625 1.00 17.55 70 ASN B CA 1
ATOM 1826 C C . ASN B 1 70 ? -12.657 -17.791 12.719 1.00 16.36 70 ASN B C 1
ATOM 1827 O O . ASN B 1 70 ? -11.677 -18.057 13.453 1.00 17.73 70 ASN B O 1
ATOM 1832 N N . ILE B 1 71 ? -13.301 -16.632 12.776 1.00 15.51 71 ILE B N 1
ATOM 1833 C CA . ILE B 1 71 ? -13.050 -15.668 13.836 1.00 14.91 71 ILE B CA 1
ATOM 1834 C C . ILE B 1 71 ? -14.378 -15.479 14.553 1.00 15.60 71 ILE B C 1
ATOM 1835 O O . ILE B 1 71 ? -15.447 -15.384 13.915 1.00 16.10 71 ILE B O 1
ATOM 1840 N N . HIS B 1 72 ? -14.340 -15.398 15.869 1.00 15.73 72 HIS B N 1
ATOM 1841 C CA . HIS B 1 72 ? -15.562 -14.981 16.574 1.00 16.58 72 HIS B CA 1
ATOM 1842 C C . HIS B 1 72 ? -15.214 -14.052 17.730 1.00 16.63 72 HIS B C 1
ATOM 1843 O O . HIS B 1 72 ? -14.140 -14.138 18.316 1.00 16.46 72 HIS B O 1
ATOM 1850 N N . THR B 1 73 ? -16.123 -13.140 18.021 1.00 16.57 73 THR B N 1
ATOM 1851 C CA . THR B 1 73 ? -15.946 -12.237 19.152 1.00 18.16 73 THR B CA 1
ATOM 1852 C C . THR B 1 73 ? -16.089 -12.999 20.468 1.00 19.37 73 THR B C 1
ATOM 1853 O O . THR B 1 73 ? -16.964 -13.875 20.608 1.00 18.89 73 THR B O 1
ATOM 1864 N N . SER B 1 75 ? -17.093 -12.515 24.060 1.00 20.68 75 SER B N 1
ATOM 1865 C CA . SER B 1 75 ? -17.809 -11.598 24.924 1.00 21.15 75 SER B CA 1
ATOM 1866 C C . SER B 1 75 ? -18.928 -12.362 25.589 1.00 21.54 75 SER B C 1
ATOM 1867 O O . SER B 1 75 ? -19.703 -13.022 24.906 1.00 22.16 75 SER B O 1
ATOM 1870 N N . ASP B 1 76 ? -19.048 -12.192 26.899 1.00 21.34 76 ASP B N 1
ATOM 1871 C CA . ASP B 1 76 ? -20.185 -12.792 27.628 1.00 21.51 76 ASP B CA 1
ATOM 1872 C C . ASP B 1 76 ? -21.452 -11.980 27.444 1.00 21.15 76 ASP B C 1
ATOM 1873 O O . ASP B 1 76 ? -22.537 -12.485 27.711 1.00 22.01 76 ASP B O 1
ATOM 1878 N N . LEU B 1 77 ? -21.316 -10.709 27.053 1.00 20.57 77 LEU B N 1
ATOM 1879 C CA . LEU B 1 77 ? -22.489 -9.882 26.675 1.00 21.52 77 LEU B CA 1
ATOM 1880 C C . LEU B 1 77 ? -22.700 -9.928 25.181 1.00 18.93 77 LEU B C 1
ATOM 1881 O O . LEU B 1 77 ? -21.739 -9.941 24.418 1.00 18.98 77 LEU B O 1
ATOM 1886 N N . TRP B 1 78 ? -23.966 -9.917 24.771 1.00 18.58 78 TRP B N 1
ATOM 1887 C CA . TRP B 1 78 ? -24.248 -9.931 23.336 1.00 17.35 78 TRP B CA 1
ATOM 1888 C C . TRP B 1 78 ? -25.645 -9.437 23.131 1.00 18.20 78 TRP B C 1
ATOM 1889 O O . TRP B 1 78 ? -26.566 -10.014 23.662 1.00 19.27 78 TRP B O 1
ATOM 1900 N N . PHE B 1 79 ? -25.788 -8.342 22.382 1.00 19.21 79 PHE B N 1
ATOM 1901 C CA . PHE B 1 79 ? -27.083 -7.660 22.248 1.00 21.19 79 PHE B CA 1
ATOM 1902 C C . PHE B 1 79 ? -27.822 -7.946 20.933 1.00 22.45 79 PHE B C 1
ATOM 1903 O O . PHE B 1 79 ? -28.837 -7.305 20.630 1.00 25.68 79 PHE B O 1
ATOM 1911 N N . CYS B 1 80 ? -27.341 -8.910 20.164 1.00 21.49 80 CYS B N 1
ATOM 1912 C CA . CYS B 1 80 ? -28.011 -9.350 18.942 1.00 21.37 80 CYS B CA 1
ATOM 1913 C C . CYS B 1 80 ? -28.497 -10.778 19.122 1.00 19.28 80 CYS B C 1
ATOM 1914 O O . CYS B 1 80 ? -27.934 -11.522 19.922 1.00 19.03 80 CYS B O 1
ATOM 1917 N N . PRO B 1 81 ? -29.505 -11.181 18.368 1.00 19.17 81 PRO B N 1
ATOM 1918 C CA . PRO B 1 81 ? -29.874 -12.624 18.389 1.00 18.88 81 PRO B CA 1
ATOM 1919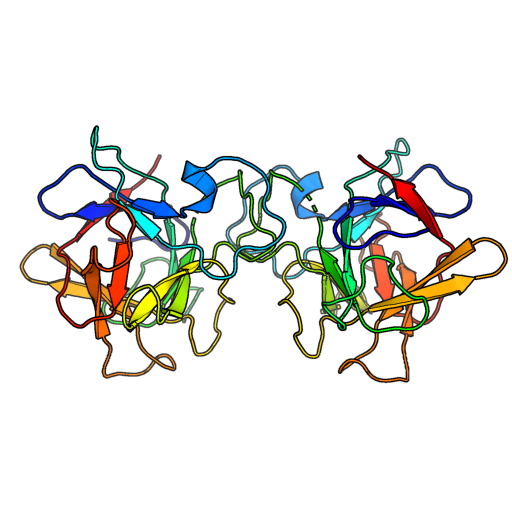 C C . PRO B 1 81 ? -28.913 -13.473 17.586 1.00 18.66 81 PRO B C 1
ATOM 1920 O O . PRO B 1 81 ? -28.867 -14.684 17.823 1.00 18.86 81 PRO B O 1
ATOM 1924 N N . GLU B 1 82 ? -28.234 -12.864 16.609 1.00 18.48 82 GLU B N 1
ATOM 1925 C CA . GLU B 1 82 ? -27.356 -13.635 15.717 1.00 18.02 82 GLU B CA 1
ATOM 1926 C C . GLU B 1 82 ? -26.031 -13.966 16.429 1.00 16.98 82 GLU B C 1
ATOM 1927 O O . GLU B 1 82 ? -25.770 -13.509 17.559 1.00 17.08 82 GLU B O 1
ATOM 1933 N N . SER B 1 83 ? -25.212 -14.784 15.772 1.00 16.13 83 SER B N 1
ATOM 1934 C CA . SER B 1 83 ? -23.956 -15.281 16.401 1.00 14.92 83 SER B CA 1
ATOM 1935 C C . SER B 1 83 ? -22.888 -14.199 16.528 1.00 15.04 83 SER B C 1
ATOM 1936 O O . SER B 1 83 ? -22.993 -13.082 15.964 1.00 15.33 83 SER B O 1
ATOM 1939 N N . LYS B 1 84 ? -21.808 -14.582 17.202 1.00 15.08 84 LYS B N 1
ATOM 1940 C CA . LYS B 1 84 ? -20.631 -13.720 17.382 1.00 14.79 84 LYS B CA 1
ATOM 1941 C C . LYS B 1 84 ? -19.594 -14.008 16.292 1.00 14.70 84 LYS B C 1
ATOM 1942 O O . LYS B 1 84 ? -18.480 -13.487 16.367 1.00 15.00 84 LYS B O 1
ATOM 1948 N N . ILE B 1 85 ? -19.951 -14.837 15.322 1.00 14.78 85 ILE B N 1
ATOM 1949 C CA . ILE B 1 85 ? -18.988 -15.359 14.356 1.00 15.22 85 ILE B CA 1
ATOM 1950 C C . ILE B 1 85 ? -18.866 -14.373 13.209 1.00 15.51 85 ILE B C 1
ATOM 1951 O O . ILE B 1 85 ? -19.877 -13.890 12.691 1.00 16.96 85 ILE B O 1
ATOM 1956 N N . TRP B 1 86 ? -17.639 -14.068 12.813 1.00 13.94 86 TRP B N 1
ATOM 1957 C CA . TRP B 1 86 ? -17.451 -13.082 11.755 1.00 14.74 86 TRP B CA 1
ATOM 1958 C C . TRP B 1 86 ? -17.729 -13.685 10.390 1.00 15.06 86 TRP B C 1
ATOM 1959 O O . TRP B 1 86 ? -17.514 -14.889 10.153 1.00 16.13 86 TRP B O 1
ATOM 1970 N N . THR B 1 87 ? -18.217 -12.811 9.500 1.00 15.65 87 THR B N 1
ATOM 1971 C CA . THR B 1 87 ? -18.533 -13.157 8.113 1.00 17.49 87 THR B CA 1
ATOM 1972 C C . THR B 1 87 ? -18.449 -11.861 7.294 1.00 17.40 87 THR B C 1
ATOM 1973 O O . THR B 1 87 ? -17.992 -10.810 7.785 1.00 17.37 87 THR B O 1
ATOM 1977 N N . VAL B 1 88 ? -18.873 -11.932 6.038 1.00 17.37 88 VAL B N 1
ATOM 1978 C CA . VAL B 1 88 ? -18.864 -10.727 5.195 1.00 18.93 88 VAL B CA 1
ATOM 1979 C C . VAL B 1 88 ? -20.252 -10.617 4.615 1.00 19.57 88 VAL B C 1
ATOM 1980 O O . VAL B 1 88 ? -20.833 -11.625 4.233 1.00 21.02 88 VAL B O 1
ATOM 1984 N N . LYS B 1 89 ? -20.783 -9.392 4.552 1.00 19.48 89 LYS B N 1
ATOM 1985 C CA . LYS B 1 89 ? -22.093 -9.150 3.930 1.00 21.12 89 LYS B CA 1
ATOM 1986 C C . LYS B 1 89 ? -21.937 -7.980 2.987 1.00 22.84 89 LYS B C 1
ATOM 1987 O O . LYS B 1 89 ? -21.054 -7.161 3.178 1.00 22.98 89 LYS B O 1
ATOM 1993 N N . SER B 1 90 ? -22.815 -7.900 1.993 1.00 24.46 90 SER B N 1
ATOM 1994 C CA . SER B 1 90 ? -22.861 -6.712 1.120 1.00 26.59 90 SER B CA 1
ATOM 1995 C C . SER B 1 90 ? -23.766 -5.652 1.729 1.00 27.41 90 SER B C 1
ATOM 1996 O O . SER B 1 90 ? -24.855 -5.961 2.228 1.00 28.27 90 SER B O 1
ATOM 1999 N N . SER B 1 91 ? -23.325 -4.392 1.682 1.00 28.17 91 SER B N 1
ATOM 2000 C CA . SER B 1 91 ? -24.146 -3.292 2.145 1.00 29.08 91 SER B CA 1
ATOM 2001 C C . SER B 1 91 ? -24.163 -2.168 1.119 1.00 30.73 91 SER B C 1
ATOM 2002 O O . SER B 1 91 ? -23.124 -1.584 0.832 1.00 30.60 91 SER B O 1
ATOM 2005 N N . SER B 1 92 ? -25.346 -1.876 0.585 1.00 33.57 92 SER B N 1
ATOM 2006 C CA . SER B 1 92 ? -25.493 -0.750 -0.330 1.00 36.79 92 SER B CA 1
ATOM 2007 C C . SER B 1 92 ? -25.001 0.575 0.263 1.00 36.89 92 SER B C 1
ATOM 2008 O O . SER B 1 92 ? -24.247 1.287 -0.387 1.00 37.75 92 SER B O 1
ATOM 2011 N N . ILE B 1 93 ? -25.427 0.909 1.480 1.00 37.45 93 ILE B N 1
ATOM 2012 C CA . ILE B 1 93 ? -25.048 2.206 2.068 1.00 38.11 93 ILE B CA 1
ATOM 2013 C C . ILE B 1 93 ? -23.577 2.343 2.414 1.00 36.72 93 ILE B C 1
ATOM 2014 O O . ILE B 1 93 ? -23.043 3.460 2.453 1.00 37.01 93 ILE B O 1
ATOM 2019 N N . HIS B 1 94 ? -22.932 1.212 2.695 1.00 34.01 94 HIS B N 1
ATOM 2020 C CA . HIS B 1 94 ? -21.506 1.200 2.969 1.00 33.36 94 HIS B CA 1
ATOM 2021 C C . HIS B 1 94 ? -20.707 0.920 1.717 1.00 33.72 94 HIS B C 1
ATOM 2022 O O . HIS B 1 94 ? -19.509 0.696 1.783 1.00 34.29 94 HIS B O 1
ATOM 2029 N N . ARG B 1 95 ? -21.391 0.935 0.575 1.00 35.26 95 ARG B N 1
ATOM 2030 C CA . ARG B 1 95 ? -20.747 0.911 -0.726 1.00 37.32 95 ARG B CA 1
ATOM 2031 C C . ARG B 1 95 ? -19.945 -0.376 -0.942 1.00 35.49 95 ARG B C 1
ATOM 2032 O O . ARG B 1 95 ? -18.914 -0.375 -1.605 1.00 37.55 95 ARG B O 1
ATOM 2040 N N . GLY B 1 96 ? -20.462 -1.478 -0.400 1.00 32.06 96 GLY B N 1
ATOM 2041 C CA . GLY B 1 96 ? -20.018 -2.810 -0.789 1.00 30.44 96 GLY B CA 1
ATOM 2042 C C . GLY B 1 96 ? -19.865 -3.772 0.376 1.00 27.25 96 GLY B C 1
ATOM 2043 O O . GLY B 1 96 ? -20.603 -3.696 1.367 1.00 27.31 96 GLY B O 1
ATOM 2044 N N . LEU B 1 97 ? -18.869 -4.652 0.282 1.00 26.12 97 LEU B N 1
ATOM 2045 C CA . LEU B 1 97 ? -18.714 -5.723 1.274 1.00 24.76 97 LEU B CA 1
ATOM 2046 C C . LEU B 1 97 ? -18.176 -5.158 2.570 1.00 23.31 97 LEU B C 1
ATOM 2047 O O . LEU B 1 97 ? -17.330 -4.253 2.586 1.00 22.52 97 LEU B O 1
ATOM 2052 N N . VAL B 1 98 ? -18.682 -5.697 3.674 1.00 21.90 98 VAL B N 1
ATOM 2053 C CA . VAL B 1 98 ? -18.249 -5.258 4.999 1.00 20.66 98 VAL B CA 1
ATOM 2054 C C . VAL B 1 98 ? -18.095 -6.504 5.857 1.00 19.06 98 VAL B C 1
ATOM 2055 O O . VAL B 1 98 ? -18.760 -7.522 5.640 1.00 19.77 98 VAL B O 1
ATOM 2059 N N . VAL B 1 99 ? -17.190 -6.417 6.830 1.00 17.80 99 VAL B N 1
ATOM 2060 C CA . VAL B 1 99 ? -17.108 -7.476 7.825 1.00 17.20 99 VAL B CA 1
ATOM 2061 C C . VAL B 1 99 ? -18.259 -7.310 8.807 1.00 17.75 99 VAL B C 1
ATOM 2062 O O . VAL B 1 99 ? -18.600 -6.181 9.181 1.00 20.35 99 VAL B O 1
ATOM 2066 N N . THR B 1 100 ? -18.872 -8.428 9.228 1.00 16.80 100 THR B N 1
ATOM 2067 C CA . THR B 1 100 ? -19.953 -8.323 10.226 1.00 16.14 100 THR B CA 1
ATOM 2068 C C . THR B 1 100 ? -19.859 -9.509 11.127 1.00 17.21 100 THR B C 1
ATOM 2069 O O . THR B 1 100 ? -19.172 -10.481 10.813 1.00 16.50 100 THR B O 1
ATOM 2073 N N . THR B 1 101 ? -20.581 -9.441 12.243 1.00 17.31 101 THR B N 1
ATOM 2074 C CA . THR B 1 101 ? -20.792 -10.670 13.002 1.00 16.54 101 THR B CA 1
ATOM 2075 C C . THR B 1 101 ? -22.035 -11.389 12.435 1.00 16.34 101 THR B C 1
ATOM 2076 O O . THR B 1 101 ? -22.541 -11.018 11.365 1.00 17.80 101 THR B O 1
ATOM 2080 N N . GLY B 1 102 ? -22.516 -12.444 13.118 1.00 16.74 102 GLY B N 1
ATOM 2081 C CA . GLY B 1 102 ? -23.745 -13.109 12.723 1.00 16.89 102 GLY B CA 1
ATOM 2082 C C . GLY B 1 102 ? -23.537 -14.263 11.750 1.00 17.94 102 GLY B C 1
ATOM 2083 O O . GLY B 1 102 ? -24.529 -14.764 11.163 1.00 20.32 102 GLY B O 1
ATOM 2084 N N . GLY B 1 103 ? -22.280 -14.675 11.561 1.00 18.47 103 GLY B N 1
ATOM 2085 C CA . GLY B 1 103 ? -21.931 -15.789 10.696 1.00 19.20 103 GLY B CA 1
ATOM 2086 C C . GLY B 1 103 ? -22.206 -17.166 11.283 1.00 19.35 103 GLY B C 1
ATOM 2087 O O . GLY B 1 103 ? -22.806 -17.335 12.347 1.00 19.93 103 GLY B O 1
ATOM 2088 N N . THR B 1 104 ? -21.743 -18.158 10.566 1.00 20.46 104 THR B N 1
ATOM 2089 C CA . THR B 1 104 ? -21.970 -19.543 10.960 1.00 21.70 104 THR B CA 1
ATOM 2090 C C . THR B 1 104 ? -20.634 -20.260 10.896 1.00 21.34 104 THR B C 1
ATOM 2091 O O . THR B 1 104 ? -19.866 -20.101 9.952 1.00 21.90 104 THR B O 1
ATOM 2095 N N . PHE B 1 105 ? -20.317 -21.030 11.939 1.00 20.99 105 PHE B N 1
ATOM 2096 C CA . PHE B 1 105 ? -19.054 -21.736 11.939 1.00 21.55 105 PHE B CA 1
ATOM 2097 C C . PHE B 1 105 ? -18.959 -22.666 10.720 1.00 22.36 105 PHE B C 1
ATOM 2098 O O . PHE B 1 105 ? -19.932 -23.375 10.390 1.00 22.74 105 PHE B O 1
ATOM 2106 N N . ARG B 1 106 ? -17.787 -22.637 10.080 1.00 22.18 106 ARG B N 1
ATOM 2107 C CA . ARG B 1 106 ? -17.431 -23.501 8.954 1.00 24.14 106 ARG B CA 1
ATOM 2108 C C . ARG B 1 106 ? -18.303 -23.296 7.711 1.00 24.24 106 ARG B C 1
ATOM 2109 O O . ARG B 1 106 ? -18.311 -24.127 6.784 1.00 26.35 106 ARG B O 1
ATOM 2117 N N . SER B 1 107 ? -19.044 -22.210 7.667 1.00 24.37 107 SER B N 1
ATOM 2118 C CA . SER B 1 107 ? -19.872 -21.914 6.500 1.00 25.17 107 SER B CA 1
ATOM 2119 C C . SER B 1 107 ? -18.996 -21.397 5.360 1.00 25.70 107 SER B C 1
ATOM 2120 O O . SER B 1 107 ? -17.894 -20.881 5.579 1.00 24.47 107 SER B O 1
ATOM 2123 N N . LEU B 1 108 ? -19.508 -21.527 4.139 1.00 26.01 108 LEU B N 1
ATOM 2124 C CA . LEU B 1 108 ? -18.773 -21.051 2.954 1.00 25.47 108 LEU B CA 1
ATOM 2125 C C . LEU B 1 108 ? -18.296 -19.588 3.013 1.00 24.88 108 LEU B C 1
ATOM 2126 O O . LEU B 1 108 ? -17.264 -19.266 2.430 1.00 24.63 108 LEU B O 1
ATOM 2131 N N . GLY B 1 109 ? -19.050 -18.721 3.691 1.00 23.51 109 GLY B N 1
ATOM 2132 C CA . GLY B 1 109 ? -18.751 -17.289 3.753 1.00 22.62 109 GLY B CA 1
ATOM 2133 C C . GLY B 1 109 ? -18.022 -16.826 5.005 1.00 21.62 109 GLY B C 1
ATOM 2134 O O . GLY B 1 109 ? -17.795 -15.612 5.181 1.00 22.27 109 GLY B O 1
ATOM 2135 N N . SER B 1 110 ? -17.611 -17.793 5.820 1.00 21.60 110 SER B N 1
ATOM 2136 C CA . SER B 1 110 ? -17.049 -17.585 7.175 1.00 21.40 110 SER B CA 1
ATOM 2137 C C . SER B 1 110 ? -15.529 -17.566 7.223 1.00 20.03 110 SER B C 1
ATOM 2138 O O . SER B 1 110 ? -14.976 -17.400 8.294 1.00 19.98 110 SER B O 1
ATOM 2141 N N . TRP B 1 111 ? -14.862 -17.809 6.093 1.00 19.94 111 TRP B N 1
ATOM 2142 C CA . TRP B 1 111 ? -13.448 -18.114 6.091 1.00 19.46 111 TRP B CA 1
ATOM 2143 C C . TRP B 1 111 ? -12.575 -16.880 5.937 1.00 19.83 111 TRP B C 1
ATOM 2144 O O . TRP B 1 111 ? -12.696 -16.140 4.944 1.00 20.78 111 TRP B O 1
ATOM 2155 N N . PHE B 1 112 ? -11.690 -16.697 6.911 1.00 18.64 112 PHE B N 1
ATOM 2156 C CA . PHE B 1 112 ? -10.652 -15.669 6.886 1.00 18.39 112 PHE B CA 1
ATOM 2157 C C . PHE B 1 112 ? -9.303 -16.361 6.939 1.00 19.22 112 PHE B C 1
ATOM 2158 O O . PHE B 1 112 ? -9.218 -17.562 7.224 1.00 19.35 112 PHE B O 1
ATOM 2166 N N . ARG B 1 113 ? -8.244 -15.614 6.645 1.00 19.52 113 ARG B N 1
ATOM 2167 C CA . ARG B 1 113 ? -6.887 -16.103 6.894 1.00 20.09 113 ARG B CA 1
ATOM 2168 C C . ARG B 1 113 ? -6.080 -14.987 7.508 1.00 19.83 113 ARG B C 1
ATOM 2169 O O . ARG B 1 113 ? -6.410 -13.816 7.297 1.00 18.87 113 ARG B O 1
ATOM 2177 N N . ILE B 1 114 ? -5.033 -15.333 8.260 1.00 21.05 114 ILE B N 1
ATOM 2178 C CA . ILE B 1 114 ? -4.040 -14.368 8.738 1.00 20.67 114 ILE B CA 1
ATOM 2179 C C . ILE B 1 114 ? -2.804 -14.519 7.849 1.00 21.63 114 ILE B C 1
ATOM 2180 O O . ILE B 1 114 ? -2.374 -15.624 7.574 1.00 22.98 114 ILE B O 1
ATOM 2185 N N . GLU B 1 115 ? -2.309 -13.395 7.358 1.00 22.83 115 GLU B N 1
ATOM 2186 C CA . GLU B 1 115 ? -1.125 -13.355 6.485 1.00 24.74 115 GLU B CA 1
ATOM 2187 C C . GLU B 1 115 ? -0.075 -12.406 7.056 1.00 25.83 115 GLU B C 1
ATOM 2188 O O . GLU B 1 115 ? -0.395 -11.522 7.829 1.00 24.85 115 GLU B O 1
ATOM 2194 N N . ARG B 1 116 ? 1.191 -12.577 6.660 1.00 27.93 116 ARG B N 1
ATOM 2195 C CA . ARG B 1 116 ? 2.230 -11.603 7.035 1.00 29.31 116 ARG B CA 1
ATOM 2196 C C . ARG B 1 116 ? 2.044 -10.290 6.267 1.00 30.02 116 ARG B C 1
ATOM 2197 O O . ARG B 1 116 ? 1.607 -10.292 5.098 1.00 30.64 116 ARG B O 1
ATOM 2205 N N . HIS B 1 117 ? 2.315 -9.160 6.931 1.00 29.27 117 HIS B N 1
ATOM 2206 C CA . HIS B 1 117 ? 2.279 -7.839 6.298 1.00 29.81 117 HIS B CA 1
ATOM 2207 C C . HIS B 1 117 ? 3.435 -7.049 6.891 1.00 30.17 117 HIS B C 1
ATOM 2208 O O . HIS B 1 117 ? 3.282 -6.434 7.937 1.00 30.00 117 HIS B O 1
ATOM 2215 N N . GLY B 1 118 ? 4.574 -7.097 6.209 1.00 30.85 118 GLY B N 1
ATOM 2216 C CA . GLY B 1 118 ? 5.833 -6.474 6.675 1.00 31.50 118 GLY B CA 1
ATOM 2217 C C . GLY B 1 118 ? 6.299 -7.107 7.968 1.00 30.35 118 GLY B C 1
ATOM 2218 O O . GLY B 1 118 ? 6.577 -8.314 8.050 1.00 31.55 118 GLY B O 1
ATOM 2219 N N . ASP B 1 119 ? 6.370 -6.286 9.012 1.00 30.50 119 ASP B N 1
ATOM 2220 C CA . ASP B 1 119 ? 6.723 -6.799 10.317 1.00 30.21 119 ASP B CA 1
ATOM 2221 C C . ASP B 1 119 ? 5.490 -7.129 11.119 1.00 29.45 119 ASP B C 1
ATOM 2222 O O . ASP B 1 119 ? 5.579 -7.495 12.289 1.00 29.86 119 ASP B O 1
ATOM 2227 N N . SER B 1 120 ? 4.331 -7.018 10.477 1.00 27.41 120 SER B N 1
ATOM 2228 C CA . SER B 1 120 ? 3.050 -7.284 11.143 1.00 27.10 120 SER B CA 1
ATOM 2229 C C . SER B 1 120 ? 2.266 -8.374 10.402 1.00 24.95 120 SER B C 1
ATOM 2230 O O . SER B 1 120 ? 2.843 -9.234 9.725 1.00 25.03 120 SER B O 1
ATOM 2233 N N . TYR B 1 121 ? 0.951 -8.316 10.556 1.00 23.03 121 TYR B N 1
ATOM 2234 C CA . TYR B 1 121 ? 0.032 -9.247 9.925 1.00 22.27 121 TYR B CA 1
ATOM 2235 C C . TYR B 1 121 ? -1.068 -8.474 9.229 1.00 21.32 121 TYR B C 1
ATOM 2236 O O . TYR B 1 121 ? -1.211 -7.252 9.388 1.00 20.50 121 TYR B O 1
ATOM 2245 N N . LYS B 1 122 ? -1.837 -9.184 8.414 1.00 20.62 122 LYS B N 1
ATOM 2246 C CA . LYS B 1 122 ? -3.097 -8.656 7.912 1.00 20.42 122 LYS B CA 1
ATOM 2247 C C . LYS B 1 122 ? -4.122 -9.778 7.914 1.00 19.96 122 LYS B C 1
ATOM 2248 O O . LYS B 1 122 ? -3.775 -10.987 7.938 1.00 21.67 122 LYS B O 1
ATOM 2254 N N . LEU B 1 123 ? -5.389 -9.392 7.931 1.00 19.65 123 LEU B N 1
ATOM 2255 C CA . LEU B 1 123 ? -6.476 -10.360 7.791 1.00 19.89 123 LEU B CA 1
ATOM 2256 C C . LEU B 1 123 ? -6.962 -10.295 6.361 1.00 18.55 123 LEU B C 1
ATOM 2257 O O . LEU B 1 123 ? -7.006 -9.202 5.764 1.00 20.07 123 LEU B O 1
ATOM 2262 N N . VAL B 1 124 ? -7.302 -11.455 5.813 1.00 18.27 124 VAL B N 1
ATOM 2263 C CA . VAL B 1 124 ? -7.968 -11.524 4.524 1.00 19.14 124 VAL B CA 1
ATOM 2264 C C . VAL B 1 124 ? -9.218 -12.340 4.637 1.00 18.99 124 VAL B C 1
ATOM 2265 O O . VAL B 1 124 ? -9.344 -13.170 5.536 1.00 18.97 124 VAL B O 1
ATOM 2269 N N . HIS B 1 125 ? -10.156 -12.110 3.740 1.00 19.64 125 HIS B N 1
ATOM 2270 C CA . HIS B 1 125 ? -11.359 -12.951 3.738 1.00 19.05 125 HIS B CA 1
ATOM 2271 C C . HIS B 1 125 ? -11.337 -13.763 2.468 1.00 20.59 125 HIS B C 1
ATOM 2272 O O . HIS B 1 125 ? -10.999 -13.212 1.393 1.00 20.90 125 HIS B O 1
ATOM 2279 N N . CYS B 1 126 ? -11.688 -15.045 2.562 1.00 21.66 126 CYS B N 1
ATOM 2280 C CA . CYS B 1 126 ? -11.629 -15.914 1.385 1.00 24.29 126 CYS B CA 1
ATOM 2281 C C . CYS B 1 126 ? -12.983 -16.507 1.052 1.00 23.15 126 CYS B C 1
ATOM 2282 O O . CYS B 1 126 ? -13.388 -17.469 1.688 1.00 22.37 126 CYS B O 1
ATOM 2285 N N . PRO B 1 127 ? -13.689 -15.932 0.070 1.00 23.31 127 PRO B N 1
ATOM 2286 C CA . PRO B 1 127 ? -14.992 -16.433 -0.327 1.00 23.95 127 PRO B CA 1
ATOM 2287 C C . PRO B 1 127 ? -14.897 -17.934 -0.611 1.00 25.33 127 PRO B C 1
ATOM 2288 O O . PRO B 1 127 ? -13.988 -18.381 -1.325 1.00 25.31 127 PRO B O 1
ATOM 2292 N N . ARG B 1 128 ? -15.833 -18.697 -0.050 1.00 25.99 128 ARG B N 1
ATOM 2293 C CA . ARG B 1 128 ? -15.889 -20.159 -0.224 1.00 26.98 128 ARG B CA 1
ATOM 2294 C C . ARG B 1 128 ? -14.655 -20.893 0.307 1.00 27.50 128 ARG B C 1
ATOM 2295 O O . ARG B 1 128 ? -14.458 -22.072 0.016 1.00 28.26 128 ARG B O 1
ATOM 2303 N N . GLY B 1 129 ? -13.851 -20.208 1.124 1.00 26.29 129 GLY B N 1
ATOM 2304 C CA . GLY B 1 129 ? -12.637 -20.792 1.691 1.00 26.72 129 GLY B CA 1
ATOM 2305 C C . GLY B 1 129 ? -11.547 -21.057 0.659 1.00 27.80 129 GLY B C 1
ATOM 2306 O O . GLY B 1 129 ? -10.727 -21.958 0.839 1.00 28.20 129 GLY B O 1
ATOM 2307 N N . SER B 1 130 ? -11.574 -20.296 -0.431 1.00 27.83 130 SER B N 1
ATOM 2308 C CA . SER B 1 130 ? -10.589 -20.469 -1.516 1.00 30.03 130 SER B CA 1
ATOM 2309 C C . SER B 1 130 ? -10.071 -19.112 -1.958 1.00 30.21 130 SER B C 1
ATOM 2310 O O . SER B 1 130 ? -10.738 -18.093 -1.775 1.00 29.50 130 SER B O 1
ATOM 2313 N N . THR B 1 131 ? -8.865 -19.094 -2.538 1.00 30.40 131 THR B N 1
ATOM 2314 C CA . THR B 1 131 ? -8.368 -17.893 -3.219 1.00 31.54 131 THR B CA 1
ATOM 2315 C C . THR B 1 131 ? -9.220 -17.649 -4.480 1.00 31.79 131 THR B C 1
ATOM 2316 O O . THR B 1 131 ? -9.832 -18.588 -5.014 1.00 33.21 131 THR B O 1
ATOM 2320 N N . PRO B 1 132 ? -9.287 -16.390 -4.952 1.00 31.71 132 PRO B N 1
ATOM 2321 C CA . PRO B 1 132 ? -8.598 -15.216 -4.424 1.00 30.31 132 PRO B CA 1
ATOM 2322 C C . PRO B 1 132 ? -9.205 -14.672 -3.134 1.00 28.85 132 PRO B C 1
ATOM 2323 O O . PRO B 1 132 ? -10.422 -14.690 -2.979 1.00 28.94 132 PRO B O 1
ATOM 2327 N N . CYS B 1 133 ? -8.339 -14.236 -2.226 1.00 27.79 133 CYS B N 1
ATOM 2328 C CA . CYS B 1 133 ? -8.778 -13.656 -0.944 1.00 27.45 133 CYS B CA 1
ATOM 2329 C C . CYS B 1 133 ? -8.665 -12.150 -1.012 1.00 26.73 133 CYS B C 1
ATOM 2330 O O . CYS B 1 133 ? -7.814 -11.634 -1.721 1.00 29.74 133 CYS B O 1
ATOM 2333 N N . ARG B 1 134 ? -9.542 -11.452 -0.303 1.00 24.10 134 ARG B N 1
ATOM 2334 C CA . ARG B 1 134 ? -9.517 -10.004 -0.283 1.00 23.25 134 ARG B CA 1
ATOM 2335 C C . ARG B 1 134 ? -8.943 -9.513 1.034 1.00 22.57 134 ARG B C 1
ATOM 2336 O O . ARG B 1 134 ? -9.360 -9.952 2.128 1.00 20.81 134 ARG B O 1
ATOM 2344 N N . ASP B 1 135 ? -8.030 -8.544 0.950 1.00 22.72 135 ASP B N 1
ATOM 2345 C CA . ASP B 1 135 ? -7.478 -7.947 2.163 1.00 22.80 135 ASP B CA 1
ATOM 2346 C C . ASP B 1 135 ? -8.565 -7.203 2.926 1.00 21.26 135 ASP B C 1
ATOM 2347 O O . ASP B 1 135 ? -9.419 -6.495 2.329 1.00 21.66 135 ASP B O 1
ATOM 2352 N N . VAL B 1 136 ? -8.531 -7.355 4.248 1.00 19.96 136 VAL B N 1
ATOM 2353 C CA . VAL B 1 136 ? -9.440 -6.616 5.129 1.00 19.44 136 VAL B CA 1
ATOM 2354 C C . VAL B 1 136 ? -8.740 -5.312 5.568 1.00 19.82 136 VAL B C 1
ATOM 2355 O O . VAL B 1 136 ? -7.614 -5.345 6.068 1.00 20.33 136 VAL B O 1
ATOM 2359 N N . GLY B 1 137 ? -9.412 -4.184 5.372 1.00 21.02 137 GLY B N 1
ATOM 2360 C CA . GLY B 1 137 ? -8.917 -2.909 5.816 1.00 20.80 137 GLY B CA 1
ATOM 2361 C C . GLY B 1 137 ? -9.992 -2.007 6.391 1.00 21.35 137 GLY B C 1
ATOM 2362 O O . GLY B 1 137 ? -11.099 -2.434 6.645 1.00 20.73 137 GLY B O 1
ATOM 2363 N N . ILE B 1 138 ? -9.635 -0.759 6.644 1.00 23.23 138 ILE B N 1
ATOM 2364 C CA . ILE B 1 138 ? -10.556 0.166 7.275 1.00 25.29 138 ILE B CA 1
ATOM 2365 C C . ILE B 1 138 ? -11.191 1.055 6.219 1.00 25.93 138 ILE B C 1
ATOM 2366 O O . ILE B 1 138 ? -10.492 1.554 5.316 1.00 26.05 138 ILE B O 1
ATOM 2371 N N . GLU B 1 139 ? -12.511 1.216 6.305 1.00 24.97 139 GLU B N 1
ATOM 2372 C CA . GLU B 1 139 ? -13.263 2.089 5.396 1.00 26.46 139 GLU B CA 1
ATOM 2373 C C . GLU B 1 139 ? -14.096 3.080 6.206 1.00 26.81 139 GLU B C 1
ATOM 2374 O O . GLU B 1 139 ? -14.343 2.872 7.408 1.00 25.46 139 GLU B O 1
ATOM 2380 N N . THR B 1 140 ? -14.548 4.151 5.549 1.00 29.23 140 THR B N 1
ATOM 2381 C CA . THR B 1 140 ? -15.367 5.158 6.211 1.00 30.73 140 THR B CA 1
ATOM 2382 C C . THR B 1 140 ? -16.682 5.474 5.491 1.00 32.45 140 THR B C 1
ATOM 2383 O O . THR B 1 140 ? -17.602 5.990 6.120 1.00 32.90 140 THR B O 1
ATOM 2387 N N . VAL B 1 141 ? -16.767 5.189 4.188 1.00 32.59 141 VAL B N 1
ATOM 2388 C CA . VAL B 1 141 ? -17.946 5.617 3.411 1.00 34.72 141 VAL B CA 1
ATOM 2389 C C . VAL B 1 141 ? -19.213 4.980 3.971 1.00 34.77 141 VAL B C 1
ATOM 2390 O O . VAL B 1 141 ? -19.280 3.771 4.186 1.00 33.75 141 VAL B O 1
ATOM 2394 N N . GLY B 1 142 ? -20.220 5.810 4.223 1.00 36.54 142 GLY B N 1
ATOM 2395 C CA . GLY B 1 142 ? -21.476 5.318 4.765 1.00 37.08 142 GLY B CA 1
ATOM 2396 C C . GLY B 1 142 ? -21.437 4.981 6.237 1.00 36.52 142 GLY B C 1
ATOM 2397 O O . GLY B 1 142 ? -22.451 4.589 6.789 1.00 36.76 142 GLY B O 1
ATOM 2398 N N . GLY B 1 143 ? -20.278 5.163 6.875 1.00 36.74 143 GLY B N 1
ATOM 2399 C CA . GLY B 1 143 ? -20.084 4.779 8.266 1.00 36.87 143 GLY B CA 1
ATOM 2400 C C . GLY B 1 143 ? -20.521 5.779 9.320 1.00 38.77 143 GLY B C 1
ATOM 2401 O O . GLY B 1 143 ? -20.385 5.519 10.515 1.00 38.60 143 GLY B O 1
ATOM 2402 N N . GLY B 1 144 ? -21.060 6.910 8.871 1.00 40.58 144 GLY B N 1
ATOM 2403 C CA . GLY B 1 144 ? -21.514 7.986 9.752 1.00 42.55 144 GLY B CA 1
ATOM 2404 C C . GLY B 1 144 ? -20.462 8.466 10.741 1.00 42.43 144 GLY B C 1
ATOM 2405 O O . GLY B 1 144 ? -20.779 8.725 11.903 1.00 43.63 144 GLY B O 1
ATOM 2406 N N . GLY B 1 145 ? -19.211 8.554 10.291 1.00 41.87 145 GLY B N 1
ATOM 2407 C CA . GLY B 1 145 ? -18.115 9.065 11.125 1.00 42.00 145 GLY B CA 1
ATOM 2408 C C . GLY B 1 145 ? -17.231 7.957 11.666 1.00 40.24 145 GLY B C 1
ATOM 2409 O O . GLY B 1 145 ? -16.066 8.181 12.048 1.00 40.81 145 GLY B O 1
ATOM 2410 N N . ARG B 1 146 ? -17.773 6.746 11.667 1.00 38.26 146 ARG B N 1
ATOM 2411 C CA . ARG B 1 146 ? -17.035 5.608 12.185 1.00 36.11 146 ARG B CA 1
ATOM 2412 C C . ARG B 1 146 ? -16.214 4.943 11.101 1.00 33.48 146 ARG B C 1
ATOM 2413 O O . ARG B 1 146 ? -16.487 5.105 9.896 1.00 33.71 146 ARG B O 1
ATOM 2421 N N . ARG B 1 147 ? -15.196 4.215 11.553 1.00 30.00 147 ARG B N 1
ATOM 2422 C CA . ARG B 1 147 ? -14.304 3.482 10.674 1.00 27.51 147 ARG B CA 1
ATOM 2423 C C . ARG B 1 147 ? -14.586 1.989 10.890 1.00 24.97 147 ARG B C 1
ATOM 2424 O O . ARG B 1 147 ? -14.609 1.517 12.023 1.00 25.51 147 ARG B O 1
ATOM 2432 N N . TYR B 1 148 ? -14.857 1.278 9.809 1.00 22.44 148 TYR B N 1
ATOM 2433 C CA . TYR B 1 148 ? -15.334 -0.106 9.929 1.00 20.16 148 TYR B CA 1
ATOM 2434 C C . TYR B 1 148 ? -14.457 -1.000 9.078 1.00 20.06 148 TYR B C 1
ATOM 2435 O O . TYR B 1 148 ? -13.828 -0.560 8.094 1.00 20.36 148 TYR B O 1
ATOM 2444 N N . LEU B 1 149 ? -14.394 -2.282 9.463 1.00 18.16 149 LEU B N 1
ATOM 2445 C CA . LEU B 1 149 ? -13.604 -3.242 8.693 1.00 18.32 149 LEU B CA 1
ATOM 2446 C C . LEU B 1 149 ? -14.335 -3.731 7.463 1.00 17.53 149 LEU B C 1
ATOM 2447 O O . LEU B 1 149 ? -15.529 -3.995 7.512 1.00 17.52 149 LEU B O 1
ATOM 2452 N N . ALA B 1 150 ? -13.596 -3.912 6.370 1.00 17.20 150 ALA B N 1
ATOM 2453 C CA . ALA B 1 150 ? -14.233 -4.323 5.104 1.00 18.57 150 ALA B CA 1
ATOM 2454 C C . ALA B 1 150 ? -13.187 -4.982 4.210 1.00 19.00 150 ALA B C 1
ATOM 2455 O O . ALA B 1 150 ? -12.017 -4.541 4.193 1.00 20.25 150 ALA B O 1
ATOM 2457 N N . PRO B 1 151 ? -13.585 -6.049 3.472 1.00 20.04 151 PRO B N 1
ATOM 2458 C CA . PRO B 1 151 ? -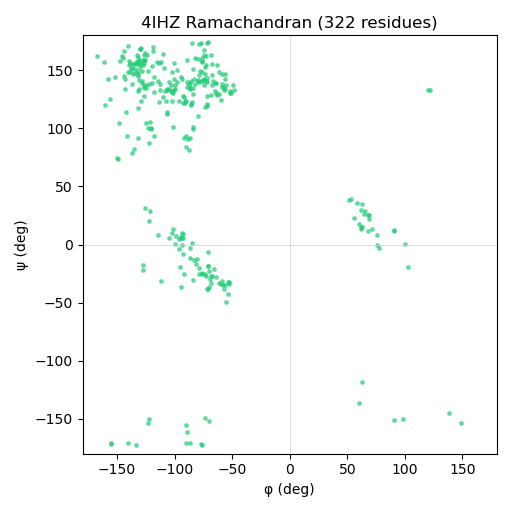12.652 -6.768 2.591 1.00 20.94 151 PRO B CA 1
ATOM 2459 C C . PRO B 1 151 ? -12.617 -6.119 1.221 1.00 22.83 151 PRO B C 1
ATOM 2460 O O . PRO B 1 151 ? -13.311 -6.558 0.302 1.00 24.12 151 PRO B O 1
ATOM 2464 N N . ARG B 1 152 ? -11.839 -5.046 1.113 1.00 23.43 152 ARG B N 1
ATOM 2465 C CA . ARG B 1 152 ? -11.817 -4.238 -0.126 1.00 26.20 152 ARG B CA 1
ATOM 2466 C C . ARG B 1 152 ? -10.426 -4.139 -0.737 1.00 27.01 152 ARG B C 1
ATOM 2467 O O . ARG B 1 152 ? -10.146 -3.227 -1.549 1.00 28.20 152 ARG B O 1
ATOM 2475 N N . ASP B 1 153 ? -9.559 -5.081 -0.356 1.00 26.94 153 ASP B N 1
ATOM 2476 C CA . ASP B 1 153 ? -8.233 -5.227 -0.961 1.00 29.72 153 ASP B CA 1
ATOM 2477 C C . ASP B 1 153 ? -7.282 -4.085 -0.627 1.00 30.94 153 ASP B C 1
ATOM 2478 O O . ASP B 1 153 ? -6.316 -3.850 -1.344 1.00 32.24 153 ASP B O 1
ATOM 2483 N N . ARG B 1 154 ? -7.553 -3.374 0.464 1.00 31.09 154 ARG B N 1
ATOM 2484 C CA . ARG B 1 154 ? -6.605 -2.406 0.997 1.00 32.55 154 ARG B CA 1
ATOM 2485 C C . ARG B 1 154 ? -6.250 -2.816 2.439 1.00 31.31 154 ARG B C 1
ATOM 2486 O O . ARG B 1 154 ? -7.029 -2.558 3.348 1.00 33.14 154 ARG B O 1
ATOM 2494 N N . PRO B 1 155 ? -5.089 -3.467 2.648 1.00 29.93 155 PRO B N 1
ATOM 2495 C CA . PRO B 1 155 ? -4.855 -4.118 3.941 1.00 28.61 155 PRO B CA 1
ATOM 2496 C C . PRO B 1 155 ? -4.602 -3.151 5.080 1.00 27.11 155 PRO B C 1
ATOM 2497 O O . PRO B 1 155 ? -3.934 -2.115 4.916 1.00 27.87 155 PRO B O 1
ATOM 2501 N N . LEU B 1 156 ? -5.176 -3.472 6.224 1.00 24.62 156 LEU B N 1
ATOM 2502 C CA . LEU B 1 156 ? -4.821 -2.796 7.445 1.00 23.55 156 LEU B CA 1
ATOM 2503 C C . LEU B 1 156 ? -3.775 -3.694 8.117 1.00 21.77 156 LEU B C 1
ATOM 2504 O O . LEU B 1 156 ? -4.015 -4.881 8.356 1.00 22.76 156 LEU B O 1
ATOM 2509 N N . ALA B 1 157 ? -2.595 -3.131 8.406 1.00 22.01 157 ALA B N 1
ATOM 2510 C CA . ALA B 1 157 ? -1.571 -3.866 9.153 1.00 20.19 157 ALA B CA 1
ATOM 2511 C C . ALA B 1 157 ? -2.022 -3.976 10.594 1.00 20.21 157 ALA B C 1
ATOM 2512 O O . ALA B 1 157 ? -2.369 -2.981 11.193 1.00 20.86 157 ALA B O 1
ATOM 2514 N N . VAL B 1 158 ? -2.030 -5.204 11.113 1.00 19.80 158 VAL B N 1
ATOM 2515 C CA . VAL B 1 158 ? -2.513 -5.480 12.466 1.00 20.07 158 VAL B CA 1
ATOM 2516 C C . VAL B 1 158 ? -1.498 -6.230 13.306 1.00 20.16 158 VAL B C 1
ATOM 2517 O O . VAL B 1 158 ? -0.561 -6.883 12.783 1.00 21.24 158 VAL B O 1
ATOM 2521 N N . ARG B 1 159 ? -1.683 -6.115 14.622 1.00 19.66 159 ARG B N 1
ATOM 2522 C CA . ARG B 1 159 ? -0.961 -6.881 15.623 1.00 20.47 159 ARG B CA 1
ATOM 2523 C C . ARG B 1 159 ? -1.998 -7.517 16.532 1.00 20.87 159 ARG B C 1
ATOM 2524 O O . ARG B 1 159 ? -3.159 -7.060 16.585 1.00 19.65 159 ARG B O 1
ATOM 2532 N N . PHE B 1 160 ? -1.593 -8.580 17.214 1.00 21.00 160 PHE B N 1
ATOM 2533 C CA . PHE B 1 160 ? -2.497 -9.291 18.121 1.00 22.21 160 PHE B CA 1
ATOM 2534 C C . PHE B 1 160 ? -1.945 -9.214 19.524 1.00 24.14 160 PHE B C 1
ATOM 2535 O O . PHE B 1 160 ? -0.743 -9.438 19.743 1.00 26.14 160 PHE B O 1
ATOM 2543 N N . THR B 1 161 ? -2.800 -8.852 20.467 1.00 22.32 161 THR B N 1
ATOM 2544 C CA . THR B 1 161 ? -2.411 -8.860 21.887 1.00 24.55 161 THR B CA 1
ATOM 2545 C C . THR B 1 161 ? -3.220 -9.921 22.591 1.00 25.10 161 THR B C 1
ATOM 2546 O O . THR B 1 161 ? -4.437 -9.878 22.549 1.00 23.23 161 THR B O 1
ATOM 2550 N N . ARG B 1 162 ? -2.544 -10.875 23.235 1.00 27.35 162 ARG B N 1
ATOM 2551 C CA . ARG B 1 162 ? -3.267 -11.873 24.033 1.00 29.04 162 ARG B CA 1
ATOM 2552 C C . ARG B 1 162 ? -4.116 -11.178 25.102 1.00 30.44 162 ARG B C 1
ATOM 2553 O O . ARG B 1 162 ? -3.652 -10.271 25.819 1.00 29.61 162 ARG B O 1
ATOM 2561 N N . ALA B 1 163 ? -5.372 -11.606 25.203 1.00 30.37 163 ALA B N 1
ATOM 2562 C CA . ALA B 1 163 ? -6.330 -10.973 26.080 1.00 33.68 163 ALA B CA 1
ATOM 2563 C C . ALA B 1 163 ? -6.360 -11.723 27.405 1.00 37.88 163 ALA B C 1
ATOM 2564 O O . ALA B 1 163 ? -6.788 -11.169 28.414 1.00 40.48 163 ALA B O 1
ATOM 2566 N N . SER B 1 164 ? -5.876 -12.970 27.377 1.00 41.01 164 SER B N 1
ATOM 2567 C CA . SER B 1 164 ? -5.889 -13.909 28.513 1.00 44.27 164 SER B CA 1
ATOM 2568 C C . SER B 1 164 ? -7.201 -13.956 29.288 1.00 45.18 164 SER B C 1
ATOM 2569 O O . SER B 1 164 ? -8.247 -14.300 28.728 1.00 45.35 164 SER B O 1
#

Foldseek 3Di:
DAFAPFWKQKDFPPDQWTWEFPVVVVVAADPACPFGFIWTRVVPRHRYWIKGKQFPPNPDGHADAPGWIWIFTDPDDRHPAGRTWFWDADVLQPGIGIHGRDDPPDQRGTKGWHDDPPFIWIWGDRRRDDPTFTWDWDCRSVPPIITIGRHRPTRGIHIGGDD/DAFAPFWKWKDFPVDLWTWEFQQVVVVAADAADPFGFIWTRVVPRHRYWIKGKQFPPNVDGHADAPGWIWIFTDPDDRHPAGRTWFWDFDVQQPTIGIHGRDDPPDQGGTKGWHDDPPFIWIWGDRRRDDPTFTWDWDCGSVVPIITIGRPRDTRGIHIGGPD

Secondary structure (DSSP, 8-state):
-PBTT--EEEEETT-S--EEEHHHHHTS--S--TT-BEEE-BTTB--B--BEEEESSTT-SBPPTTS-EEEE---B--SSS-SB-EEEEETTTTEEEEES---TT-TT--EEEEEETTEEEEEE-GGG-SS-EEEEEE-TTSTT--EEEESS-PPPEEEEE--/-PBTT--EEEEETT-S--EEEHHHHHT---S--TT-BEEE-TTTT--B--BEEEESSTT-SBPPTTS-EEEE---B--SSS-SB-EEEEETTTTEEEEES---TT-TT--EEEEEETTEEEEEE-GGG-SSPEEEEEE-TTSTT--EEEESS-PPPEEEEE--